Protein AF-A0A2V9BEN4-F1 (afdb_monomer_lite)

Secondary structure (DSSP, 8-state):
-HHHHHHHHHHHBTTTEEE-GGGHHHHHHHHHHHHHHHHHHH-HHHHHHHHHHHHHHHHHHHHHHHHHHHHHHHHHHHHH-SSSHHHHHHHHHHHHHHHHHHHHHHHHHHHHHHHHS-HHHHHHHHHHHHHHHHHHHHTEEEPHHHHHHHHHHHHHHHHHH--TT-HHHHHS-----HHHHHHHHHHHHHTT-HHHHHHHHHHHHHHHHS-TT-SS----TT---S-GGG--HHHHHHHHHHHHHHHHHT-

Sequence (251 aa):
MSALKAWLKLAEQKVYFFTNRRYLIPAIVFSVAIVGAVAYLRSPASLLAVAFVSLWLSIWSLAVAGLIFGCYGAWKAALTSRSQAALLVGKAVVFTLFSLPFLAGECLGIFMLIGFGSLSLAVFLFASIGLHILFHFLLKAPTVAGRGLLDQVEGFKMFLSAVDGDRLNRINPPEQTPETFEKFLPYALALDVEQAWAEKFSGVLSAAGHAAGSESGYTPSFYSGSNWNNFTAASFTSGFTDSFASAISSS

Structure (mmCIF, N/CA/C/O backbone):
data_AF-A0A2V9BEN4-F1
#
_entry.id   AF-A0A2V9BEN4-F1
#
loop_
_atom_site.group_PDB
_atom_site.id
_atom_site.type_symbol
_atom_site.label_atom_id
_atom_site.label_alt_id
_atom_site.label_comp_id
_atom_site.label_asym_id
_atom_site.label_entity_id
_atom_site.label_seq_id
_atom_site.pdbx_PDB_ins_code
_atom_site.Cartn_x
_atom_site.Cartn_y
_atom_site.Cartn_z
_atom_site.occupancy
_atom_site.B_iso_or_equiv
_atom_site.auth_seq_id
_atom_site.auth_comp_id
_atom_site.auth_asym_id
_atom_site.auth_atom_id
_atom_site.pdbx_PDB_model_num
ATOM 1 N N . MET A 1 1 ? -11.622 -13.515 14.281 1.00 57.53 1 MET A N 1
ATOM 2 C CA . MET A 1 1 ? -11.625 -12.133 13.737 1.00 57.53 1 MET A CA 1
ATOM 3 C C . MET A 1 1 ? -11.410 -12.056 12.215 1.00 57.53 1 MET A C 1
ATOM 5 O O . MET A 1 1 ? -12.202 -11.399 11.554 1.00 57.53 1 MET A O 1
ATOM 9 N N . SER A 1 2 ? -10.406 -12.733 11.630 1.00 71.69 2 SER A N 1
ATOM 10 C CA . SER A 1 2 ? -10.118 -12.676 10.174 1.00 71.69 2 SER A CA 1
ATOM 11 C C . SER A 1 2 ? -11.293 -13.118 9.276 1.00 71.69 2 SER A C 1
ATOM 13 O O . SER A 1 2 ? -11.668 -12.399 8.350 1.00 71.69 2 SER A O 1
ATOM 15 N N . ALA A 1 3 ? -11.942 -14.241 9.606 1.00 72.12 3 ALA A N 1
ATOM 16 C CA . ALA A 1 3 ? -13.073 -14.773 8.838 1.00 72.12 3 ALA A CA 1
ATOM 17 C C . ALA A 1 3 ? -14.298 -13.838 8.829 1.00 72.12 3 ALA A C 1
ATOM 19 O O . ALA A 1 3 ? -14.887 -13.610 7.778 1.00 72.12 3 ALA A O 1
ATOM 20 N N . LEU A 1 4 ? -14.626 -13.225 9.974 1.00 72.75 4 LEU A N 1
ATOM 21 C CA . LEU A 1 4 ? -15.715 -12.247 10.090 1.00 72.75 4 LEU A CA 1
ATOM 22 C C . LEU A 1 4 ? -15.450 -11.007 9.224 1.00 72.75 4 LEU A C 1
ATOM 24 O O . LEU A 1 4 ? -16.332 -10.541 8.511 1.00 72.75 4 LEU A O 1
ATOM 28 N N . LYS A 1 5 ? -14.211 -10.502 9.240 1.00 73.25 5 LYS A N 1
ATOM 29 C CA . LYS A 1 5 ? -13.805 -9.330 8.454 1.00 73.25 5 LYS A CA 1
ATOM 30 C C . LYS A 1 5 ? -13.849 -9.612 6.950 1.00 73.25 5 LYS A C 1
ATOM 32 O O . LYS A 1 5 ? -14.254 -8.750 6.176 1.00 73.25 5 LYS A O 1
ATOM 37 N N . ALA A 1 6 ? -13.449 -10.815 6.537 1.00 74.50 6 ALA A N 1
ATOM 38 C CA . ALA A 1 6 ? -13.543 -11.261 5.150 1.00 74.50 6 ALA A CA 1
ATOM 39 C C . ALA A 1 6 ? -15.003 -11.417 4.698 1.00 74.50 6 ALA A C 1
ATOM 41 O O . ALA A 1 6 ? -15.345 -10.971 3.605 1.00 74.50 6 ALA A O 1
ATOM 42 N N . TRP A 1 7 ? -15.856 -11.985 5.554 1.00 79.19 7 TRP A N 1
ATOM 43 C CA . TRP A 1 7 ? -17.281 -12.152 5.282 1.00 79.19 7 TRP A CA 1
ATOM 44 C C . TRP A 1 7 ? -18.002 -10.807 5.158 1.00 79.19 7 TRP A C 1
ATOM 46 O O . TRP A 1 7 ? -18.639 -10.571 4.139 1.00 79.19 7 TRP A O 1
ATOM 56 N N . LEU A 1 8 ? -17.803 -9.885 6.110 1.00 74.00 8 LEU A N 1
ATOM 57 C CA . LEU A 1 8 ? -18.330 -8.514 6.039 1.00 74.00 8 LEU A CA 1
ATOM 58 C C . LEU A 1 8 ? -17.866 -7.809 4.765 1.00 74.00 8 LEU A C 1
ATOM 60 O O . LEU A 1 8 ? -18.663 -7.249 4.026 1.00 74.00 8 LEU A O 1
ATOM 64 N N . LYS A 1 9 ? -16.572 -7.892 4.446 1.00 72.00 9 LYS A N 1
ATOM 65 C CA . LYS A 1 9 ? -16.034 -7.277 3.232 1.00 72.00 9 LYS A CA 1
ATOM 66 C C . LYS A 1 9 ? -16.684 -7.839 1.965 1.00 72.00 9 LYS A C 1
ATOM 68 O O . LYS A 1 9 ? -16.925 -7.074 1.041 1.00 72.00 9 LYS A O 1
ATOM 73 N N . LEU A 1 10 ? -16.961 -9.141 1.916 1.00 71.50 10 LEU A N 1
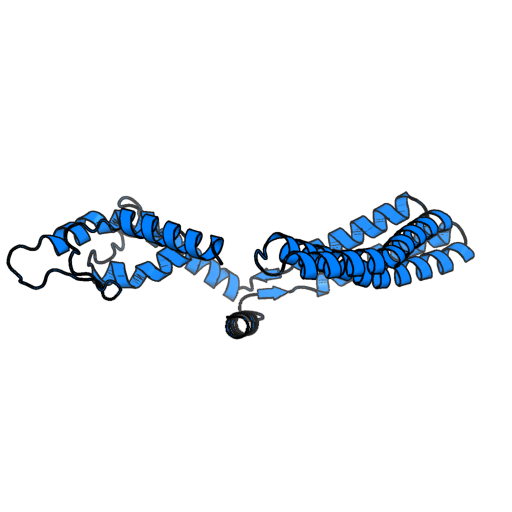ATOM 74 C CA . LEU A 1 10 ? -17.597 -9.788 0.769 1.00 71.50 10 LEU A CA 1
ATOM 75 C C . LEU A 1 10 ? -19.097 -9.470 0.675 1.00 71.50 10 LEU A C 1
ATOM 77 O O . LEU A 1 10 ? -19.587 -9.256 -0.429 1.00 71.50 10 LEU A O 1
ATOM 81 N N . ALA A 1 11 ? -19.797 -9.435 1.811 1.00 70.56 11 ALA A N 1
ATOM 82 C CA . ALA A 1 11 ? -21.225 -9.137 1.902 1.00 70.56 11 ALA A CA 1
ATOM 83 C C . ALA A 1 11 ? -21.533 -7.670 1.547 1.00 70.56 11 ALA A C 1
ATOM 85 O O . ALA A 1 11 ? -22.524 -7.387 0.881 1.00 70.56 11 ALA A O 1
ATOM 86 N N . GLU A 1 12 ? -20.644 -6.750 1.928 1.00 67.38 12 GLU A N 1
ATOM 87 C CA . GLU A 1 12 ? -20.784 -5.310 1.684 1.00 67.38 12 GLU A CA 1
ATOM 88 C C . GLU A 1 12 ? -20.242 -4.890 0.297 1.00 67.38 12 GLU A C 1
ATOM 90 O O . GLU A 1 12 ? -20.742 -3.947 -0.334 1.00 67.38 12 GLU A O 1
ATOM 95 N N . GLN A 1 13 ? -19.219 -5.589 -0.225 1.00 61.56 13 GLN A N 1
ATOM 96 C CA . GLN A 1 13 ? -18.710 -5.361 -1.583 1.00 61.56 13 GLN A CA 1
ATOM 97 C C . GLN A 1 13 ? -19.759 -5.768 -2.625 1.00 61.56 13 GLN A C 1
ATOM 99 O O . GLN A 1 13 ? -20.249 -6.890 -2.618 1.00 61.56 13 GLN A O 1
ATOM 104 N N . LYS A 1 14 ? -20.011 -4.879 -3.598 1.00 58.62 14 LYS A N 1
ATOM 105 C CA . LYS A 1 14 ? -21.046 -4.937 -4.656 1.00 58.62 14 LYS A CA 1
ATOM 106 C C . LYS A 1 14 ? -22.447 -4.466 -4.264 1.00 58.62 14 LYS A C 1
ATOM 108 O O . LYS A 1 14 ? -23.182 -4.097 -5.174 1.00 58.62 14 LYS A O 1
ATOM 113 N N . VAL A 1 15 ? -22.801 -4.423 -2.979 1.00 64.69 15 VAL A N 1
ATOM 114 C CA . VAL A 1 15 ? -24.059 -3.794 -2.534 1.00 64.69 15 VAL A CA 1
ATOM 115 C C . VAL A 1 15 ? -23.829 -2.301 -2.297 1.00 64.69 15 VAL A C 1
ATOM 117 O O . VAL A 1 15 ? -24.485 -1.467 -2.921 1.00 64.69 15 VAL A O 1
ATOM 120 N N . TYR A 1 16 ? -22.818 -1.953 -1.493 1.00 67.88 16 TYR A N 1
ATOM 121 C CA . TYR A 1 16 ? -22.560 -0.568 -1.078 1.00 67.88 16 TYR A CA 1
ATOM 122 C C . TYR A 1 16 ? -21.318 0.060 -1.713 1.00 67.88 16 TYR A C 1
ATOM 124 O O . TYR A 1 16 ? -21.215 1.282 -1.776 1.00 67.88 16 TYR A O 1
ATOM 132 N N . PHE A 1 17 ? -20.410 -0.741 -2.285 1.00 69.69 17 PHE A N 1
ATOM 133 C CA . PHE A 1 17 ? -19.246 -0.228 -3.018 1.00 69.69 17 PHE A CA 1
ATOM 134 C C . P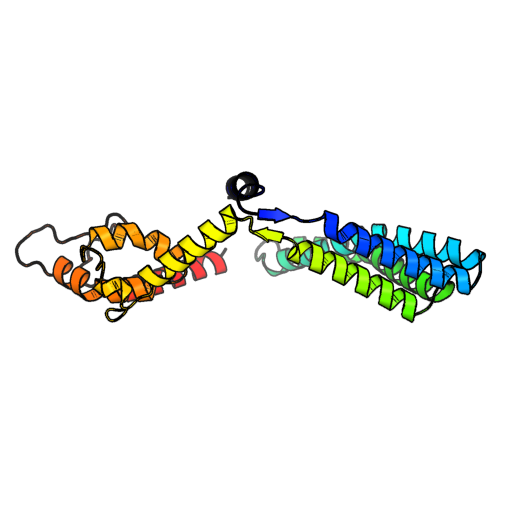HE A 1 17 ? -19.001 -0.964 -4.338 1.00 69.69 17 PHE A C 1
ATOM 136 O O . PHE A 1 17 ? -18.943 -2.198 -4.369 1.00 69.69 17 PHE A O 1
ATOM 143 N N . PHE A 1 18 ? -18.748 -0.206 -5.411 1.00 68.56 18 PHE A N 1
ATOM 144 C CA . PHE A 1 18 ? -18.184 -0.720 -6.660 1.00 68.56 18 PHE A CA 1
ATOM 145 C C . PHE A 1 18 ? -16.724 -0.278 -6.793 1.00 68.56 18 PHE A C 1
ATOM 147 O O . PHE A 1 18 ? -16.367 0.874 -6.557 1.00 68.56 18 PHE A O 1
ATOM 154 N N . THR A 1 19 ? -15.847 -1.197 -7.199 1.00 66.88 19 THR A N 1
ATOM 155 C CA . THR A 1 19 ? -14.483 -0.834 -7.606 1.00 66.88 19 THR A CA 1
ATOM 156 C C . THR A 1 19 ? -14.480 -0.620 -9.110 1.00 66.88 19 THR A C 1
ATOM 158 O O . THR A 1 19 ? -14.557 -1.586 -9.873 1.00 66.88 19 THR A O 1
ATOM 161 N N . ASN A 1 20 ? -14.395 0.634 -9.548 1.00 76.38 20 ASN A N 1
ATOM 162 C CA . ASN A 1 20 ? -14.569 0.992 -10.951 1.00 76.38 20 ASN A CA 1
ATOM 163 C C . ASN A 1 20 ? -13.282 0.792 -11.772 1.00 76.38 20 ASN A C 1
ATOM 165 O O . ASN A 1 20 ? -12.744 1.708 -12.389 1.00 76.38 20 ASN A O 1
ATOM 169 N N . ARG A 1 21 ? -12.758 -0.442 -11.766 1.00 74.81 21 ARG A N 1
ATOM 170 C CA . ARG A 1 21 ? -11.449 -0.790 -12.352 1.00 74.81 21 ARG A CA 1
ATOM 171 C C . ARG A 1 21 ? -11.357 -0.519 -13.855 1.00 74.81 21 ARG A C 1
ATOM 173 O O . ARG A 1 21 ? -10.257 -0.371 -14.370 1.00 74.81 21 ARG A O 1
ATOM 180 N N . ARG A 1 22 ? -12.492 -0.428 -14.556 1.00 81.44 22 ARG A N 1
ATOM 181 C CA . ARG A 1 22 ? -12.541 -0.160 -16.002 1.00 81.44 22 ARG A CA 1
ATOM 182 C C . ARG A 1 22 ? -11.966 1.213 -16.365 1.00 81.44 22 ARG A C 1
ATOM 184 O O . ARG A 1 22 ? -11.371 1.342 -17.426 1.00 81.44 22 ARG A O 1
ATOM 191 N N . TYR A 1 23 ? -12.047 2.195 -15.466 1.00 82.12 23 TYR A N 1
ATOM 192 C CA . TYR A 1 23 ? -11.473 3.529 -15.684 1.00 82.12 23 TYR A CA 1
ATOM 193 C C . TYR A 1 23 ? -9.940 3.551 -15.608 1.00 82.12 23 TYR A C 1
ATOM 195 O O . TYR A 1 23 ? -9.327 4.507 -16.070 1.00 82.12 23 TYR A O 1
ATOM 203 N N . LEU A 1 24 ? -9.302 2.488 -15.097 1.00 83.38 24 LEU A N 1
ATOM 204 C CA . LEU A 1 24 ? -7.842 2.351 -15.136 1.00 83.38 24 LEU A CA 1
ATOM 205 C C . LEU A 1 24 ? -7.327 1.920 -16.515 1.00 83.38 24 LEU A C 1
ATOM 207 O O . LEU A 1 24 ? -6.174 2.184 -16.833 1.00 83.38 24 LEU A O 1
ATOM 211 N N . ILE A 1 25 ? -8.160 1.278 -17.342 1.00 86.88 25 ILE A N 1
ATOM 212 C CA . ILE A 1 25 ? -7.764 0.771 -18.665 1.00 86.88 25 ILE A CA 1
ATOM 213 C C . ILE A 1 25 ? -7.213 1.888 -19.569 1.00 86.88 25 ILE A C 1
ATOM 215 O O . ILE A 1 25 ? -6.089 1.730 -20.045 1.00 86.88 25 ILE A O 1
ATOM 219 N N . PRO A 1 26 ? -7.917 3.019 -19.799 1.00 88.00 26 PRO A N 1
ATOM 220 C CA . PRO A 1 26 ? -7.392 4.079 -20.660 1.00 88.00 26 PRO A CA 1
ATOM 221 C C . PRO A 1 26 ? -6.091 4.688 -20.122 1.00 88.00 26 PRO A C 1
ATOM 223 O O . PRO A 1 26 ? -5.196 4.974 -20.911 1.00 88.00 26 PRO A O 1
ATOM 226 N N . ALA A 1 27 ? -5.948 4.823 -18.799 1.00 86.12 27 ALA A N 1
ATOM 227 C CA . ALA A 1 27 ? -4.718 5.321 -18.181 1.00 86.12 27 ALA A CA 1
ATOM 228 C C . ALA A 1 27 ? -3.530 4.376 -18.431 1.00 86.12 27 ALA A C 1
ATOM 230 O O . ALA A 1 27 ? -2.473 4.818 -18.872 1.00 86.12 27 ALA A O 1
ATOM 231 N N . ILE A 1 28 ? -3.727 3.065 -18.251 1.00 88.19 28 ILE A N 1
ATOM 232 C CA . ILE A 1 28 ? -2.694 2.055 -18.515 1.00 88.19 28 ILE A CA 1
ATOM 233 C C . ILE A 1 28 ? -2.299 2.055 -19.996 1.00 88.19 28 ILE A C 1
ATOM 235 O O . ILE A 1 28 ? -1.109 2.059 -20.307 1.00 88.19 28 ILE A O 1
ATOM 239 N N . VAL A 1 29 ? -3.277 2.082 -20.907 1.00 91.62 29 VAL A N 1
ATOM 240 C CA . VAL A 1 29 ? -3.023 2.125 -22.357 1.00 91.62 29 VAL A CA 1
ATOM 241 C C . VAL A 1 29 ? -2.220 3.371 -22.729 1.00 91.62 29 VAL A C 1
ATOM 243 O O . VAL A 1 29 ? -1.246 3.268 -23.472 1.00 91.62 29 VAL A O 1
ATOM 246 N N . PHE A 1 30 ? -2.581 4.530 -22.178 1.00 91.06 30 PHE A N 1
ATOM 247 C CA . PHE A 1 30 ? -1.872 5.784 -22.413 1.00 91.06 30 PHE A CA 1
ATOM 248 C C . PHE A 1 30 ? -0.423 5.738 -21.908 1.00 91.06 30 PHE A C 1
ATOM 250 O O . PHE A 1 30 ? 0.495 6.096 -22.645 1.00 91.06 30 PHE A O 1
ATOM 257 N N . SER A 1 31 ? -0.191 5.225 -20.697 1.00 89.12 31 SER A N 1
ATOM 258 C CA . SER A 1 31 ? 1.162 5.076 -20.149 1.00 89.12 31 SER A CA 1
ATOM 259 C C . SER A 1 31 ? 2.030 4.130 -20.982 1.00 89.12 31 SER A C 1
ATOM 261 O O . SER A 1 31 ? 3.184 4.451 -21.263 1.00 89.12 31 SER A O 1
ATOM 263 N N . VAL A 1 32 ? 1.482 2.994 -21.427 1.00 88.88 32 VAL A N 1
ATOM 264 C CA . VAL A 1 32 ? 2.195 2.051 -22.308 1.00 88.88 32 VAL A CA 1
ATOM 265 C C . VAL A 1 32 ? 2.506 2.694 -23.661 1.00 88.88 32 VAL A C 1
ATOM 267 O O . VAL A 1 32 ? 3.619 2.544 -24.163 1.00 88.88 32 VAL A O 1
ATOM 270 N N . ALA A 1 33 ? 1.564 3.452 -24.230 1.00 90.69 33 ALA A N 1
ATOM 271 C CA . ALA A 1 33 ? 1.763 4.159 -25.492 1.00 90.69 33 ALA A CA 1
ATOM 272 C C . ALA A 1 33 ? 2.886 5.204 -25.398 1.00 90.69 33 ALA A C 1
ATOM 274 O O . ALA A 1 33 ? 3.721 5.271 -26.297 1.00 90.69 33 ALA A O 1
ATOM 275 N N . ILE A 1 34 ? 2.960 5.967 -24.300 1.00 88.25 34 ILE A N 1
ATOM 276 C CA . ILE A 1 34 ? 4.052 6.926 -24.063 1.00 88.25 34 ILE A CA 1
ATOM 277 C C . ILE A 1 34 ? 5.397 6.207 -23.969 1.00 88.25 34 ILE A C 1
ATOM 279 O O . ILE A 1 34 ? 6.351 6.613 -24.631 1.00 88.25 34 ILE A O 1
ATOM 283 N N . VAL A 1 35 ? 5.482 5.131 -23.180 1.00 87.19 35 VAL A N 1
ATOM 284 C CA . VAL A 1 35 ? 6.732 4.370 -23.029 1.00 87.19 35 VAL A CA 1
ATOM 285 C C . VAL A 1 35 ? 7.189 3.808 -24.376 1.00 87.19 35 VAL A C 1
ATOM 287 O O . VAL A 1 35 ? 8.357 3.954 -24.738 1.00 87.19 35 VAL A O 1
ATOM 290 N N . GLY A 1 36 ? 6.264 3.232 -25.150 1.00 86.69 36 GLY A N 1
ATOM 291 C CA . GLY A 1 36 ? 6.537 2.719 -26.491 1.00 86.69 36 GLY A CA 1
ATOM 292 C C . GLY A 1 36 ? 6.982 3.809 -27.467 1.00 86.69 36 GLY A C 1
ATOM 293 O O . GLY A 1 36 ? 7.980 3.632 -28.161 1.00 86.69 36 GLY A O 1
ATOM 294 N N . ALA A 1 37 ? 6.301 4.957 -27.485 1.00 87.44 37 ALA A N 1
ATOM 295 C CA . ALA A 1 37 ? 6.641 6.079 -28.356 1.00 87.44 37 ALA A CA 1
ATOM 296 C C . ALA A 1 37 ? 8.034 6.647 -28.042 1.00 87.44 37 ALA A C 1
ATOM 298 O O . ALA A 1 37 ? 8.847 6.820 -28.948 1.00 87.44 37 ALA A O 1
ATOM 299 N N . VAL A 1 38 ? 8.346 6.878 -26.763 1.00 85.94 38 VAL A N 1
ATOM 300 C CA . VAL A 1 38 ? 9.660 7.392 -26.339 1.00 85.94 38 VAL A CA 1
ATOM 301 C C . VAL A 1 38 ? 10.778 6.408 -26.690 1.00 85.94 38 VAL A C 1
ATOM 303 O O . VAL A 1 38 ? 11.831 6.822 -27.172 1.00 85.94 38 VAL A O 1
ATOM 306 N N . ALA A 1 39 ? 10.558 5.107 -26.491 1.00 86.38 39 ALA A N 1
ATOM 307 C CA . ALA A 1 39 ? 11.555 4.094 -26.822 1.00 86.38 39 ALA A CA 1
ATOM 308 C C . ALA A 1 39 ? 11.746 3.924 -28.344 1.00 86.38 39 ALA A C 1
ATOM 310 O O . ALA A 1 39 ? 12.879 3.729 -28.792 1.00 86.38 39 ALA A O 1
ATOM 311 N N . TYR A 1 40 ? 10.670 4.056 -29.132 1.00 86.38 40 TYR A N 1
ATOM 312 C CA . TYR A 1 40 ? 10.702 4.025 -30.598 1.00 86.38 40 TYR A CA 1
ATOM 313 C C . TYR A 1 40 ? 11.495 5.195 -31.189 1.00 86.38 40 TYR A C 1
ATOM 315 O O . TYR A 1 40 ? 12.328 4.990 -32.069 1.00 86.38 40 TYR A O 1
ATOM 323 N N . LEU A 1 41 ? 11.280 6.411 -30.672 1.00 87.19 41 LEU A N 1
ATOM 324 C CA . LEU A 1 41 ? 11.968 7.624 -31.131 1.00 87.19 41 LEU A CA 1
ATOM 325 C C . LEU A 1 41 ? 13.487 7.580 -30.919 1.00 87.19 41 LEU A C 1
ATOM 327 O O . LEU A 1 41 ? 14.212 8.346 -31.549 1.00 87.19 41 LEU A O 1
ATOM 331 N N . ARG A 1 42 ? 13.977 6.704 -30.036 1.00 83.56 42 ARG A N 1
ATOM 332 C CA . ARG A 1 42 ? 15.406 6.565 -29.748 1.00 83.56 42 ARG A CA 1
ATOM 333 C C . ARG A 1 42 ? 16.088 5.601 -30.717 1.00 83.56 42 ARG A C 1
ATOM 335 O O . ARG A 1 42 ? 17.059 5.973 -31.366 1.00 83.56 42 ARG A O 1
ATOM 342 N N . SER A 1 43 ? 15.596 4.367 -30.806 1.00 84.81 43 SER A N 1
ATOM 343 C CA . SER A 1 43 ? 16.017 3.370 -31.797 1.00 84.81 43 SER A CA 1
ATOM 344 C C . SER A 1 43 ? 15.092 2.139 -31.770 1.00 84.81 43 SER A C 1
ATOM 346 O O . SER A 1 43 ? 14.537 1.802 -30.719 1.00 84.81 43 SER A O 1
ATOM 348 N N . PRO A 1 44 ? 14.979 1.374 -32.870 1.00 79.94 44 PRO A N 1
ATOM 349 C CA . PRO A 1 44 ? 14.254 0.100 -32.859 1.00 79.94 44 PRO A CA 1
ATOM 350 C C . PRO A 1 44 ? 14.830 -0.923 -31.864 1.00 79.94 44 PRO A C 1
ATOM 352 O O . PRO A 1 44 ? 14.080 -1.659 -31.227 1.00 79.94 44 PRO A O 1
ATOM 355 N N . ALA A 1 45 ? 16.156 -0.941 -31.675 1.00 82.12 45 ALA A N 1
ATOM 356 C CA . ALA A 1 45 ? 16.815 -1.830 -30.715 1.00 82.12 45 ALA A CA 1
ATOM 357 C C . ALA A 1 45 ? 16.477 -1.470 -29.254 1.00 82.12 45 ALA A C 1
ATOM 359 O O . ALA A 1 45 ? 16.269 -2.360 -28.428 1.00 82.12 45 ALA A O 1
ATOM 360 N N . SER A 1 46 ? 16.355 -0.176 -28.932 1.00 84.25 46 SER A N 1
ATOM 361 C CA . SER A 1 46 ? 15.952 0.275 -27.594 1.00 84.25 46 SER A CA 1
ATOM 362 C C . SER A 1 46 ? 14.490 -0.017 -27.277 1.00 84.25 46 SER A C 1
ATOM 364 O O . SER A 1 46 ? 14.181 -0.230 -26.111 1.00 84.25 46 SER A O 1
ATOM 366 N N . LEU A 1 47 ? 13.599 -0.076 -28.275 1.00 87.06 47 LEU A N 1
ATOM 367 C CA . LEU A 1 47 ? 12.194 -0.444 -28.063 1.00 87.06 47 LEU A CA 1
ATOM 368 C C . LEU A 1 47 ? 12.077 -1.815 -27.385 1.00 87.06 47 LEU A C 1
ATOM 370 O O . LEU A 1 47 ? 11.431 -1.940 -26.346 1.00 87.06 47 LEU A O 1
ATOM 374 N N . LEU A 1 48 ? 12.731 -2.829 -27.959 1.00 88.88 48 LEU A N 1
ATOM 375 C CA . LEU A 1 48 ? 12.688 -4.195 -27.439 1.00 88.88 48 LEU A CA 1
ATOM 376 C C . LEU A 1 48 ? 13.343 -4.285 -26.058 1.00 88.88 48 LEU A C 1
ATOM 378 O O . LEU A 1 48 ? 12.781 -4.908 -25.159 1.00 88.88 48 LEU A O 1
ATOM 382 N N . ALA A 1 49 ? 14.488 -3.622 -25.871 1.00 90.69 49 ALA A N 1
ATOM 383 C CA . ALA A 1 49 ? 15.192 -3.608 -24.593 1.00 90.69 49 ALA A CA 1
ATOM 384 C C . ALA A 1 49 ? 14.368 -2.932 -23.483 1.00 90.69 49 ALA A C 1
ATOM 386 O O . ALA A 1 49 ? 14.218 -3.497 -22.405 1.00 90.69 49 ALA A O 1
ATOM 387 N N . VAL A 1 50 ? 13.784 -1.758 -23.746 1.00 91.19 50 VAL A N 1
ATOM 388 C CA . VAL A 1 50 ? 12.939 -1.039 -22.780 1.00 91.19 50 VAL A CA 1
ATOM 389 C C . VAL A 1 50 ? 11.684 -1.843 -22.460 1.00 91.19 50 VAL A C 1
ATOM 391 O O . VAL A 1 50 ? 11.379 -2.021 -21.286 1.00 91.19 50 VAL A O 1
ATOM 394 N N . ALA A 1 51 ? 10.984 -2.378 -23.465 1.00 90.12 51 ALA A N 1
ATOM 395 C CA . ALA A 1 51 ? 9.785 -3.183 -23.239 1.00 90.12 51 ALA A CA 1
ATOM 396 C C . ALA A 1 51 ? 10.084 -4.425 -22.384 1.00 90.12 51 ALA A C 1
ATOM 398 O O . ALA A 1 51 ? 9.362 -4.707 -21.425 1.00 90.12 51 ALA A O 1
ATOM 399 N N . PHE A 1 52 ? 11.178 -5.129 -22.693 1.00 92.00 52 PHE A N 1
ATOM 400 C CA . PHE A 1 52 ? 11.631 -6.283 -21.924 1.00 92.00 52 PHE A CA 1
ATOM 401 C C . PHE A 1 52 ? 11.985 -5.904 -20.481 1.00 92.00 52 PHE A C 1
ATOM 403 O O . PHE A 1 52 ? 11.452 -6.500 -19.546 1.00 92.00 52 PHE A O 1
ATOM 410 N N . VAL A 1 53 ? 12.834 -4.888 -20.289 1.00 92.69 53 VAL A N 1
ATOM 411 C CA . VAL A 1 53 ? 13.280 -4.452 -18.957 1.00 92.69 53 VAL A CA 1
ATOM 412 C C . VAL A 1 53 ? 12.109 -3.920 -18.132 1.00 92.69 53 VAL A C 1
ATOM 414 O O . VAL A 1 53 ? 12.021 -4.246 -16.956 1.00 92.69 53 VAL A O 1
ATOM 417 N N . SER A 1 54 ? 11.176 -3.161 -18.717 1.00 90.62 54 SER A N 1
ATOM 418 C CA . SER A 1 54 ? 9.979 -2.673 -18.018 1.00 90.62 54 SER A CA 1
ATOM 419 C C . SER A 1 54 ? 9.061 -3.810 -17.564 1.00 90.62 54 SER A C 1
ATOM 421 O O . SER A 1 54 ? 8.582 -3.787 -16.430 1.00 90.62 54 SER A O 1
ATOM 423 N N . LEU A 1 55 ? 8.828 -4.817 -18.414 1.00 90.94 55 LEU A N 1
ATOM 424 C CA . LEU A 1 55 ? 8.022 -5.981 -18.044 1.00 90.94 55 LEU A CA 1
ATOM 425 C C . LEU A 1 55 ? 8.710 -6.795 -16.944 1.00 90.94 55 LEU A C 1
ATOM 427 O O . LEU A 1 55 ? 8.081 -7.120 -15.936 1.00 90.94 55 LEU A O 1
ATOM 431 N N . TRP A 1 56 ? 10.000 -7.085 -17.116 1.00 93.94 56 TRP A N 1
ATOM 432 C CA . TRP A 1 56 ? 10.789 -7.826 -16.138 1.00 93.94 56 TRP A CA 1
ATOM 433 C C . TRP A 1 56 ? 10.838 -7.105 -14.787 1.00 93.94 56 TRP A C 1
ATOM 435 O O . TRP A 1 56 ? 10.502 -7.718 -13.775 1.00 93.94 56 TRP A O 1
ATOM 445 N N . LEU A 1 57 ? 11.135 -5.799 -14.776 1.00 92.62 57 LEU A N 1
ATOM 446 C CA . LEU A 1 57 ? 11.102 -4.969 -13.571 1.00 92.62 57 LEU A CA 1
ATOM 447 C C . LEU A 1 57 ? 9.729 -5.009 -12.906 1.00 92.62 57 LEU A C 1
ATOM 449 O O . LEU A 1 57 ? 9.662 -5.232 -11.712 1.00 92.62 57 LEU A O 1
ATOM 453 N N . SER A 1 58 ? 8.621 -4.893 -13.646 1.00 89.06 58 SER A N 1
ATOM 454 C CA . SER A 1 58 ? 7.288 -4.900 -13.021 1.00 89.06 58 SER A CA 1
ATOM 455 C C . SER A 1 58 ? 7.004 -6.162 -12.191 1.00 89.06 58 SER A C 1
ATOM 457 O O . SER A 1 58 ? 6.376 -6.082 -11.137 1.00 89.06 58 SER A O 1
ATOM 459 N N . ILE A 1 59 ? 7.497 -7.321 -12.641 1.00 91.50 59 ILE A N 1
ATOM 460 C CA . ILE A 1 59 ? 7.356 -8.599 -11.935 1.00 91.50 59 ILE A CA 1
ATOM 461 C C . ILE A 1 59 ? 8.397 -8.695 -10.811 1.00 91.50 59 ILE A C 1
ATOM 463 O O . ILE A 1 59 ? 8.070 -9.116 -9.699 1.00 91.50 59 ILE A O 1
ATOM 467 N N . TRP A 1 60 ? 9.638 -8.279 -11.077 1.00 94.44 60 TRP A N 1
ATOM 468 C CA . TRP A 1 60 ? 10.747 -8.328 -10.122 1.00 94.44 60 TRP A CA 1
ATOM 469 C C . TRP A 1 60 ? 10.525 -7.400 -8.921 1.00 94.44 60 TRP A C 1
ATOM 471 O O . TRP A 1 60 ? 10.679 -7.834 -7.777 1.00 94.44 60 TRP A O 1
ATOM 481 N N . SER A 1 61 ? 10.032 -6.181 -9.150 1.00 92.06 61 SER A N 1
ATOM 482 C CA . SER A 1 61 ? 9.710 -5.206 -8.107 1.00 92.06 61 SER A CA 1
ATOM 483 C C . SER A 1 61 ? 8.655 -5.737 -7.131 1.00 92.06 61 SER A C 1
ATOM 485 O O . SER A 1 61 ? 8.707 -5.416 -5.946 1.00 92.06 61 SER A O 1
ATOM 487 N N . LEU A 1 62 ? 7.708 -6.579 -7.577 1.00 91.31 62 LEU A N 1
ATOM 488 C CA . LEU A 1 62 ? 6.729 -7.215 -6.681 1.00 91.31 62 LEU A CA 1
ATOM 489 C C . LEU A 1 62 ? 7.392 -8.228 -5.741 1.00 91.31 62 LEU A C 1
ATOM 491 O O . LEU A 1 62 ? 7.066 -8.269 -4.552 1.00 91.31 62 LEU A O 1
ATOM 495 N N . ALA A 1 63 ? 8.337 -9.021 -6.252 1.00 92.56 63 ALA A N 1
ATOM 496 C CA . ALA A 1 63 ? 9.111 -9.950 -5.435 1.00 92.56 63 ALA A CA 1
ATOM 497 C C . ALA A 1 63 ? 9.988 -9.194 -4.425 1.00 92.56 63 ALA A C 1
ATOM 499 O O . ALA A 1 63 ? 9.983 -9.517 -3.236 1.00 92.56 63 ALA A O 1
ATOM 500 N N . VAL A 1 64 ? 10.671 -8.136 -4.872 1.00 95.38 64 VAL A N 1
ATOM 501 C CA . VAL A 1 64 ? 11.500 -7.267 -4.025 1.00 95.38 64 VAL A CA 1
ATOM 502 C C . VAL A 1 64 ? 10.666 -6.574 -2.948 1.00 95.38 64 VAL A C 1
ATOM 504 O O . VAL A 1 64 ? 11.047 -6.595 -1.779 1.00 95.38 64 VAL A O 1
ATOM 507 N N . ALA A 1 65 ? 9.492 -6.039 -3.291 1.00 92.75 65 ALA A N 1
ATOM 508 C CA . ALA A 1 65 ? 8.570 -5.464 -2.316 1.00 92.75 65 ALA A CA 1
ATOM 509 C C . ALA A 1 65 ? 8.164 -6.497 -1.253 1.00 92.75 65 ALA A C 1
ATOM 511 O O . ALA A 1 65 ? 8.209 -6.201 -0.059 1.00 92.75 65 ALA A O 1
ATOM 512 N N . GLY A 1 66 ? 7.838 -7.729 -1.661 1.00 94.00 66 GLY A N 1
ATOM 513 C CA . GLY A 1 66 ? 7.547 -8.832 -0.742 1.00 94.00 66 GLY A CA 1
ATOM 514 C C . GLY A 1 66 ? 8.705 -9.140 0.214 1.00 94.00 66 GLY A C 1
ATOM 515 O O . GLY A 1 66 ? 8.483 -9.302 1.414 1.00 94.00 66 GLY A O 1
ATOM 516 N N . LEU A 1 67 ? 9.942 -9.152 -0.289 1.00 94.94 67 LEU A N 1
ATOM 517 C CA . LEU A 1 67 ? 11.143 -9.340 0.530 1.00 94.94 67 LEU A CA 1
ATOM 518 C C . LEU A 1 67 ? 11.361 -8.183 1.513 1.00 94.94 67 LEU A C 1
ATOM 520 O O . LEU A 1 67 ? 11.697 -8.436 2.667 1.00 94.94 67 LEU A O 1
ATOM 524 N N . ILE A 1 68 ? 11.123 -6.934 1.103 1.00 95.12 68 ILE A N 1
ATOM 525 C CA . ILE A 1 68 ? 11.226 -5.759 1.982 1.00 95.12 68 ILE A CA 1
ATOM 526 C C . ILE A 1 68 ? 10.184 -5.836 3.105 1.00 95.12 68 ILE A C 1
ATOM 528 O O . ILE A 1 68 ? 10.536 -5.688 4.277 1.00 95.12 68 ILE A O 1
ATOM 532 N N . PHE A 1 69 ? 8.919 -6.127 2.782 1.00 95.06 69 PHE A N 1
ATOM 533 C CA . PHE A 1 69 ? 7.870 -6.304 3.793 1.00 95.06 69 PHE A CA 1
ATOM 534 C C . PHE A 1 69 ? 8.162 -7.486 4.724 1.00 95.06 69 PHE A C 1
ATOM 536 O O . PHE A 1 69 ? 7.939 -7.387 5.932 1.00 95.06 69 PHE A O 1
ATOM 543 N N . GLY A 1 70 ? 8.708 -8.580 4.188 1.00 93.94 70 GLY A N 1
ATOM 544 C CA . GLY A 1 70 ? 9.171 -9.724 4.970 1.00 93.94 70 GLY A CA 1
ATOM 545 C C . GLY A 1 70 ? 10.312 -9.358 5.922 1.00 93.94 70 GLY A C 1
ATOM 546 O O . GLY A 1 70 ? 10.259 -9.725 7.093 1.00 93.94 70 GLY A O 1
ATOM 547 N N . CYS A 1 71 ? 11.296 -8.577 5.459 1.00 94.75 71 CYS A N 1
ATOM 548 C CA . CYS A 1 71 ? 12.391 -8.079 6.294 1.00 94.75 71 CYS A CA 1
ATOM 549 C C . CYS A 1 71 ? 11.836 -7.200 7.416 1.00 94.75 71 CYS A C 1
ATOM 551 O O . CYS A 1 71 ? 12.144 -7.437 8.581 1.00 94.75 71 CYS A O 1
ATOM 553 N N . TYR A 1 72 ? 10.963 -6.242 7.090 1.00 94.69 72 TYR A N 1
ATOM 554 C CA . TYR A 1 72 ? 10.301 -5.397 8.084 1.00 94.69 72 TYR A CA 1
ATOM 555 C C . TYR A 1 72 ? 9.555 -6.230 9.138 1.00 94.69 72 TYR A C 1
ATOM 557 O O . TYR A 1 72 ? 9.722 -6.002 10.334 1.00 94.69 72 TYR A O 1
ATOM 565 N N . GLY A 1 73 ? 8.778 -7.231 8.713 1.00 93.19 73 GLY A N 1
ATOM 566 C CA . GLY A 1 73 ? 8.065 -8.132 9.618 1.00 93.19 73 GLY A CA 1
ATOM 567 C C . GLY A 1 73 ? 8.999 -8.963 10.503 1.00 93.19 73 GLY A C 1
ATOM 568 O O . GLY A 1 73 ? 8.764 -9.069 11.706 1.00 93.19 73 GLY A O 1
ATOM 569 N N . ALA A 1 74 ? 10.078 -9.507 9.933 1.00 92.75 74 ALA A N 1
ATOM 570 C CA . ALA A 1 74 ? 11.072 -10.294 10.660 1.00 92.75 74 ALA A CA 1
ATOM 571 C C . ALA A 1 74 ? 11.803 -9.453 11.717 1.00 92.75 74 ALA A C 1
ATOM 573 O O . ALA A 1 74 ? 11.935 -9.884 12.863 1.00 92.75 74 ALA A O 1
ATOM 574 N N . TRP A 1 75 ? 12.212 -8.233 11.362 1.00 94.44 75 TRP A N 1
ATOM 575 C CA . TRP A 1 75 ? 12.848 -7.300 12.290 1.00 94.44 75 TRP A CA 1
ATOM 576 C C . TRP A 1 75 ? 11.878 -6.798 13.358 1.00 94.44 75 TRP A C 1
ATOM 578 O O . TRP A 1 75 ? 12.239 -6.769 14.530 1.00 94.44 75 TRP A O 1
ATOM 588 N N . LYS A 1 76 ? 10.625 -6.490 13.004 1.00 92.94 76 LYS A N 1
ATOM 589 C CA . LYS A 1 76 ? 9.590 -6.143 13.986 1.00 92.94 76 LYS A CA 1
ATOM 590 C C . LYS A 1 76 ? 9.392 -7.274 15.000 1.00 92.94 76 LYS A C 1
ATOM 592 O O . LYS A 1 76 ? 9.436 -7.028 16.198 1.00 92.94 76 LYS A O 1
ATOM 597 N N . ALA A 1 77 ? 9.247 -8.516 14.539 1.00 88.69 77 ALA A N 1
ATOM 598 C CA . ALA A 1 77 ? 9.100 -9.673 15.421 1.00 88.69 77 ALA A CA 1
ATOM 599 C C . ALA A 1 77 ? 10.327 -9.883 16.326 1.00 88.69 77 ALA A C 1
ATOM 601 O O . ALA A 1 77 ? 10.175 -10.176 17.511 1.00 88.69 77 ALA A O 1
ATOM 602 N N . ALA A 1 78 ? 11.534 -9.696 15.786 1.00 90.38 78 ALA A N 1
ATOM 603 C CA . ALA A 1 78 ? 12.775 -9.798 16.546 1.00 90.38 78 ALA A CA 1
ATOM 604 C C . ALA A 1 78 ? 12.896 -8.723 17.639 1.00 90.38 78 ALA A C 1
ATOM 606 O O . ALA A 1 78 ? 13.386 -9.018 18.725 1.00 90.38 78 ALA A O 1
ATOM 607 N N . LEU A 1 79 ? 12.424 -7.501 17.369 1.00 89.50 79 LEU A N 1
ATOM 608 C CA . LEU A 1 79 ? 12.476 -6.373 18.303 1.00 89.50 79 LEU A CA 1
ATOM 609 C C . LEU A 1 79 ? 11.361 -6.408 19.358 1.00 89.50 79 LEU A C 1
ATOM 611 O O . LEU A 1 79 ? 11.560 -5.925 20.469 1.00 89.50 79 LEU A O 1
ATOM 615 N N . THR A 1 80 ? 10.194 -6.971 19.037 1.00 89.50 80 THR A N 1
ATOM 616 C CA . THR A 1 80 ? 9.053 -7.044 19.967 1.00 89.50 80 THR A CA 1
ATOM 617 C C . THR A 1 80 ? 9.111 -8.272 20.888 1.00 89.50 80 THR A C 1
ATOM 619 O O . THR A 1 80 ? 8.538 -8.256 21.975 1.00 89.50 80 THR A O 1
ATOM 622 N N . SER A 1 81 ? 9.814 -9.346 20.509 1.00 82.75 81 SER A N 1
ATOM 623 C CA . SER A 1 81 ? 9.830 -10.590 21.291 1.00 82.75 81 SER A CA 1
ATOM 624 C C . SER A 1 81 ? 10.931 -10.610 22.361 1.00 82.75 81 SER A C 1
ATOM 626 O O . SER A 1 81 ? 12.118 -10.625 22.048 1.00 82.75 81 SER A O 1
ATOM 628 N N . ARG A 1 82 ? 10.545 -10.677 23.644 1.00 74.56 82 ARG A N 1
ATOM 629 C CA . ARG A 1 82 ? 11.475 -10.623 24.794 1.00 74.56 82 ARG A CA 1
ATOM 630 C C . ARG A 1 82 ? 12.145 -11.964 25.136 1.00 74.56 82 ARG A C 1
ATOM 632 O O . ARG A 1 82 ? 13.235 -11.964 25.693 1.00 74.56 82 ARG A O 1
ATOM 639 N N . SER A 1 83 ? 11.516 -13.098 24.810 1.00 78.38 83 SER A N 1
ATOM 640 C CA . SER A 1 83 ? 11.994 -14.445 25.180 1.00 78.38 83 SER A CA 1
ATOM 641 C C . SER A 1 83 ? 12.738 -15.184 24.060 1.00 78.38 83 SER A C 1
ATOM 643 O O . SER A 1 83 ? 13.550 -16.058 24.347 1.00 78.38 83 SER A O 1
ATOM 645 N N . GLN A 1 84 ? 12.501 -14.835 22.788 1.00 82.75 84 GLN A N 1
ATOM 646 C CA . GLN A 1 84 ? 13.103 -15.499 21.617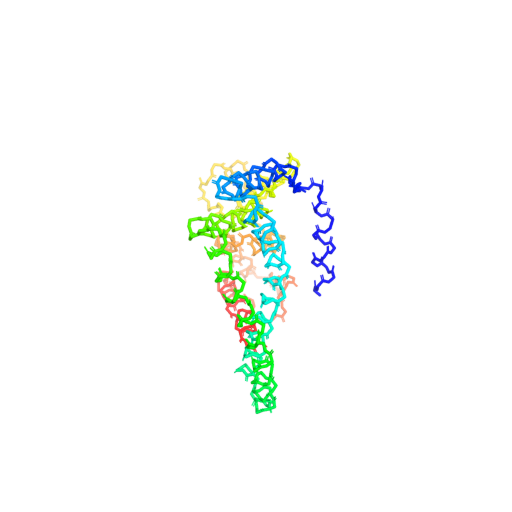 1.00 82.75 84 GLN A CA 1
ATOM 647 C C . GLN A 1 84 ? 13.960 -14.560 20.748 1.00 82.75 84 GLN A C 1
ATOM 649 O O . GLN A 1 84 ? 14.274 -14.891 19.602 1.00 82.75 84 GLN A O 1
ATOM 654 N N . ALA A 1 85 ? 14.365 -13.405 21.289 1.00 80.75 85 ALA A N 1
ATOM 655 C CA . ALA A 1 85 ? 15.047 -12.338 20.553 1.00 80.75 85 ALA A CA 1
ATOM 656 C C . ALA A 1 85 ? 16.254 -12.838 19.739 1.00 80.75 85 ALA A C 1
ATOM 658 O O . ALA A 1 85 ? 16.315 -12.611 18.536 1.00 80.75 85 ALA A O 1
ATOM 659 N N . ALA A 1 86 ? 17.179 -13.588 20.351 1.00 86.38 86 ALA A N 1
ATOM 660 C CA . ALA A 1 86 ? 18.410 -14.026 19.682 1.00 86.38 86 ALA A CA 1
ATOM 661 C C . ALA A 1 86 ? 18.151 -14.905 18.440 1.00 86.38 86 ALA A C 1
ATOM 663 O O . ALA A 1 86 ? 18.768 -14.710 17.392 1.00 86.38 86 ALA A O 1
ATOM 664 N N . LEU A 1 87 ? 17.198 -15.838 18.526 1.00 90.56 87 LEU A N 1
ATOM 665 C CA . LEU A 1 87 ? 16.833 -16.717 17.412 1.00 90.56 87 LEU A CA 1
ATOM 666 C C . LEU A 1 87 ? 16.112 -15.949 16.294 1.00 90.56 87 LEU A C 1
ATOM 668 O O . LEU A 1 87 ? 16.360 -16.199 15.113 1.00 90.56 87 LEU A O 1
ATOM 672 N N . LEU A 1 88 ? 15.235 -15.007 16.650 1.00 91.44 88 LEU A N 1
ATOM 673 C CA . LEU A 1 88 ? 14.508 -14.185 15.680 1.00 91.44 88 LEU A CA 1
ATOM 674 C C . LEU A 1 88 ? 15.419 -13.168 14.985 1.00 91.44 88 LEU A C 1
ATOM 676 O O . LEU A 1 88 ? 15.292 -12.989 13.777 1.00 91.44 88 LEU A O 1
ATOM 680 N N . VAL A 1 89 ? 16.379 -12.579 15.704 1.00 92.31 89 VAL A N 1
ATOM 681 C CA . VAL A 1 89 ? 17.429 -11.732 15.118 1.00 92.31 89 VAL A CA 1
ATOM 682 C C . VAL A 1 89 ? 18.260 -12.542 14.126 1.00 92.31 89 VAL A C 1
ATOM 684 O O . VAL A 1 89 ? 18.431 -12.107 12.991 1.00 92.31 89 VAL A O 1
ATOM 687 N N . GLY A 1 90 ? 18.704 -13.750 14.495 1.00 92.50 90 GLY A N 1
ATOM 688 C CA . GLY A 1 90 ? 19.439 -14.629 13.579 1.00 92.50 90 GLY A CA 1
ATOM 689 C C . GLY A 1 90 ? 18.662 -14.919 12.289 1.00 92.50 90 GLY A C 1
ATOM 690 O O . GLY A 1 90 ? 19.199 -14.772 11.191 1.00 92.50 90 GLY A O 1
ATOM 691 N N . LYS A 1 91 ? 17.366 -15.241 12.401 1.00 91.88 91 LYS A N 1
ATOM 692 C CA . LYS A 1 91 ? 16.479 -15.431 11.239 1.00 91.88 91 LYS A CA 1
ATOM 693 C C . LYS A 1 91 ? 16.320 -14.158 10.402 1.00 91.88 91 LYS A C 1
ATOM 695 O O . LYS A 1 91 ? 16.389 -14.239 9.178 1.00 91.88 91 LYS A O 1
ATOM 700 N N . ALA A 1 92 ? 16.125 -13.002 11.036 1.00 94.56 92 ALA A N 1
ATOM 701 C CA . ALA A 1 92 ? 15.969 -11.721 10.349 1.00 94.56 92 ALA A CA 1
ATOM 702 C C . ALA A 1 92 ? 17.240 -11.325 9.582 1.00 94.56 92 ALA A C 1
ATOM 704 O O . ALA A 1 92 ? 17.150 -10.884 8.437 1.00 94.56 92 ALA A O 1
ATOM 705 N N . VAL A 1 93 ? 18.422 -11.550 10.166 1.00 96.12 93 VAL A N 1
ATOM 706 C CA . VAL A 1 93 ? 19.717 -11.305 9.514 1.00 96.12 93 VAL A CA 1
ATOM 707 C C . VAL A 1 93 ? 19.892 -12.204 8.294 1.00 96.12 93 VAL A C 1
ATOM 709 O O . VAL A 1 93 ? 20.167 -11.696 7.211 1.00 96.12 93 VAL A O 1
ATOM 712 N N . VAL A 1 94 ? 19.673 -13.517 8.426 1.00 96.06 94 VAL A N 1
ATOM 713 C CA . VAL A 1 94 ? 19.784 -14.454 7.291 1.00 96.06 94 VAL A CA 1
ATOM 714 C C . VAL A 1 94 ? 18.805 -14.087 6.175 1.00 96.06 94 VAL A C 1
ATOM 716 O O . VAL A 1 94 ? 19.190 -14.049 5.009 1.00 96.06 94 VAL A O 1
ATOM 719 N N . PHE A 1 95 ? 17.559 -13.756 6.522 1.00 95.56 95 PHE A N 1
ATOM 720 C CA . PHE A 1 95 ? 16.555 -13.332 5.547 1.00 95.56 95 PHE A CA 1
ATOM 721 C C . PHE A 1 95 ? 16.929 -12.010 4.855 1.00 95.56 95 PHE A C 1
ATOM 723 O O . PHE A 1 95 ? 16.731 -11.867 3.651 1.00 95.56 95 PHE A O 1
ATOM 730 N N . THR A 1 96 ? 17.528 -11.069 5.591 1.00 96.25 96 THR A N 1
ATOM 731 C CA . THR A 1 96 ? 18.034 -9.804 5.034 1.00 96.25 96 THR A CA 1
ATOM 732 C C . THR A 1 96 ? 19.197 -10.054 4.077 1.00 96.25 96 THR A C 1
ATOM 734 O O . THR A 1 96 ? 19.206 -9.529 2.973 1.00 96.25 96 THR A O 1
ATOM 737 N N . LEU A 1 97 ? 20.162 -10.899 4.449 1.00 96.81 97 LEU A N 1
ATOM 738 C CA . LEU A 1 97 ? 21.278 -11.253 3.567 1.00 96.81 97 LEU A CA 1
ATOM 739 C C . LEU A 1 97 ? 20.792 -11.950 2.292 1.00 96.81 97 LEU A C 1
ATOM 741 O O . LEU A 1 97 ? 21.282 -11.654 1.205 1.00 96.81 97 LEU A O 1
ATOM 745 N N . PHE A 1 98 ? 19.792 -12.825 2.414 1.00 96.12 98 PHE A N 1
ATOM 746 C CA . PHE A 1 98 ? 19.151 -13.476 1.275 1.00 96.12 98 PHE A CA 1
ATOM 747 C C . PHE A 1 98 ? 18.437 -12.486 0.342 1.00 96.12 98 PHE A C 1
ATOM 749 O O . PHE A 1 98 ? 18.389 -12.726 -0.862 1.00 96.12 98 PHE A O 1
ATOM 756 N N . SER A 1 99 ? 17.901 -11.372 0.853 1.00 96.12 99 SER A N 1
ATOM 757 C CA . SER A 1 99 ? 17.198 -10.384 0.025 1.00 96.12 99 SER A CA 1
ATOM 758 C C . SER A 1 99 ? 18.129 -9.421 -0.725 1.00 96.12 99 SER A C 1
ATOM 760 O O . SER A 1 99 ? 17.719 -8.856 -1.742 1.00 96.12 99 SER A O 1
ATOM 762 N N . LEU A 1 100 ? 19.391 -9.272 -0.300 1.00 95.81 100 LEU A N 1
ATOM 763 C CA . LEU A 1 100 ? 20.349 -8.337 -0.913 1.00 95.81 100 LEU A CA 1
ATOM 764 C C . LEU A 1 100 ? 20.590 -8.563 -2.419 1.00 95.81 100 LEU A C 1
ATOM 766 O O . LEU A 1 100 ? 20.549 -7.577 -3.157 1.00 95.81 100 LEU A O 1
ATOM 770 N N . PRO A 1 101 ? 20.790 -9.797 -2.930 1.00 96.50 101 PRO A N 1
ATOM 771 C CA . PRO A 1 101 ? 20.963 -10.020 -4.366 1.00 96.50 101 PRO A CA 1
ATOM 772 C C . PRO A 1 101 ? 19.746 -9.587 -5.192 1.00 96.50 101 PRO A C 1
ATOM 774 O O . PRO A 1 101 ? 19.899 -9.104 -6.312 1.00 96.50 101 PRO A O 1
ATOM 777 N N . PHE A 1 102 ? 18.536 -9.708 -4.639 1.00 96.12 102 PHE A N 1
ATOM 778 C CA . PHE A 1 102 ? 17.308 -9.287 -5.315 1.00 96.12 102 PHE A CA 1
ATOM 779 C C . PHE A 1 102 ? 17.200 -7.764 -5.390 1.00 96.12 102 PHE A C 1
ATOM 781 O O . PHE A 1 102 ? 16.828 -7.239 -6.439 1.00 96.12 102 PHE A O 1
ATOM 788 N N . LEU A 1 103 ? 17.589 -7.062 -4.317 1.00 95.62 103 LEU A N 1
ATOM 789 C CA . LEU A 1 103 ? 17.716 -5.601 -4.310 1.00 95.62 103 LEU A CA 1
ATOM 790 C C . LEU A 1 103 ? 18.765 -5.124 -5.319 1.00 95.62 103 LEU A C 1
ATOM 792 O O . LEU A 1 103 ? 18.526 -4.174 -6.058 1.00 95.62 103 LEU A O 1
ATOM 796 N N . ALA A 1 104 ? 19.912 -5.802 -5.386 1.00 96.06 104 ALA A N 1
ATOM 797 C CA . ALA A 1 104 ? 20.934 -5.503 -6.383 1.00 96.06 104 ALA A CA 1
ATOM 798 C C . ALA A 1 104 ? 20.405 -5.714 -7.813 1.00 96.06 104 ALA A C 1
ATOM 800 O O . ALA A 1 104 ? 20.668 -4.890 -8.688 1.00 96.06 104 ALA A O 1
ATOM 801 N N . GLY A 1 105 ? 19.611 -6.768 -8.035 1.00 95.44 105 GLY A N 1
ATOM 802 C CA . GLY A 1 105 ? 18.906 -7.011 -9.295 1.00 95.44 105 GLY A CA 1
ATOM 803 C C . GLY A 1 105 ? 17.930 -5.891 -9.669 1.00 95.44 105 GLY A C 1
ATOM 804 O O . GLY A 1 105 ? 17.927 -5.454 -10.817 1.00 95.44 105 GLY A O 1
ATOM 805 N N . GLU A 1 106 ? 17.169 -5.365 -8.704 1.00 95.31 106 GLU A N 1
ATOM 806 C CA . GLU A 1 106 ? 16.287 -4.204 -8.911 1.00 95.31 106 GLU A CA 1
ATOM 807 C C . GLU A 1 106 ? 17.092 -2.968 -9.340 1.00 95.31 106 GLU A C 1
ATOM 809 O O . GLU A 1 106 ? 16.788 -2.343 -10.356 1.00 95.31 106 GLU A O 1
ATOM 814 N N . CYS A 1 107 ? 18.175 -2.652 -8.619 1.00 95.94 107 CYS A N 1
ATOM 815 C CA . CYS A 1 107 ? 19.067 -1.541 -8.957 1.00 95.94 107 CYS A CA 1
ATOM 816 C C . CYS A 1 107 ? 19.671 -1.695 -10.360 1.00 95.94 107 CYS A C 1
ATOM 818 O O . CYS A 1 107 ? 19.732 -0.726 -11.119 1.00 95.94 107 CYS A O 1
ATOM 820 N N . LEU A 1 108 ? 20.087 -2.912 -10.722 1.00 96.12 108 LEU A N 1
ATOM 821 C CA . LEU A 1 108 ? 20.609 -3.225 -12.049 1.00 96.12 108 LEU A CA 1
ATOM 822 C C . LEU A 1 108 ? 19.541 -3.021 -13.129 1.00 96.12 108 LEU A C 1
ATOM 824 O O . LEU A 1 108 ? 19.828 -2.442 -14.175 1.00 96.12 108 LEU A O 1
ATOM 828 N N . GLY A 1 109 ? 18.306 -3.449 -12.877 1.00 94.19 109 GLY A N 1
ATOM 829 C CA . GLY A 1 109 ? 17.196 -3.237 -13.796 1.00 94.19 109 GLY A CA 1
ATOM 830 C C . GLY A 1 109 ? 16.880 -1.768 -14.023 1.00 94.19 109 GLY A C 1
ATOM 831 O O . GLY A 1 109 ? 16.726 -1.344 -15.167 1.00 94.19 109 GLY A O 1
ATOM 832 N N . ILE A 1 110 ? 16.856 -0.973 -12.952 1.00 94.62 110 ILE A N 1
ATOM 833 C CA . ILE A 1 110 ? 16.679 0.482 -13.033 1.00 94.62 110 ILE A CA 1
ATOM 834 C C . ILE A 1 110 ? 17.815 1.110 -13.843 1.00 94.62 110 ILE A C 1
ATOM 836 O O . ILE A 1 110 ? 17.568 1.932 -14.727 1.00 94.62 110 ILE A O 1
ATOM 840 N N . PHE A 1 111 ? 19.055 0.688 -13.595 1.00 95.75 111 PHE A N 1
ATOM 841 C CA . PHE A 1 111 ? 20.216 1.141 -14.354 1.00 95.75 111 PHE A CA 1
ATOM 842 C C . PHE A 1 111 ? 20.088 0.811 -15.851 1.00 95.75 111 PHE A C 1
ATOM 844 O O . PHE A 1 111 ? 20.281 1.690 -16.692 1.00 95.75 111 PHE A O 1
ATOM 851 N N . MET A 1 112 ? 19.687 -0.417 -16.198 1.00 93.56 112 MET A N 1
ATOM 852 C CA . MET A 1 112 ? 19.432 -0.817 -17.587 1.00 93.56 112 MET A CA 1
ATOM 853 C C . MET A 1 112 ? 18.298 -0.002 -18.220 1.00 93.56 112 MET A C 1
ATOM 855 O O . MET A 1 112 ? 18.430 0.440 -19.360 1.00 93.56 112 MET A O 1
ATOM 859 N N . LEU A 1 113 ? 17.205 0.246 -17.491 1.00 92.88 113 LEU A N 1
ATOM 860 C CA . LEU A 1 113 ? 16.072 1.038 -17.975 1.00 92.88 113 LEU A CA 1
ATOM 861 C C . LEU A 1 113 ? 16.495 2.471 -18.325 1.00 92.88 113 LEU A C 1
ATOM 863 O O . LEU A 1 113 ? 16.100 2.997 -19.365 1.00 92.88 113 LEU A O 1
ATOM 867 N N . ILE A 1 114 ? 17.328 3.089 -17.486 1.00 93.50 114 ILE A N 1
ATOM 868 C CA . ILE A 1 114 ? 17.886 4.423 -17.742 1.00 93.50 114 ILE A CA 1
ATOM 869 C C . ILE A 1 114 ? 18.854 4.380 -18.933 1.00 93.50 114 ILE A C 1
ATOM 871 O O . ILE A 1 114 ? 18.805 5.265 -19.789 1.00 93.50 114 ILE A O 1
ATOM 875 N N . GLY A 1 115 ? 19.692 3.341 -19.022 1.00 91.25 115 GLY A N 1
ATOM 876 C CA . GLY A 1 115 ? 20.655 3.150 -20.107 1.00 91.25 115 GLY A CA 1
ATOM 877 C C . GLY A 1 115 ? 19.993 3.008 -21.480 1.00 91.25 115 GLY A C 1
ATOM 878 O O . GLY A 1 115 ? 20.313 3.765 -22.399 1.00 91.25 115 GLY A O 1
ATOM 879 N N . PHE A 1 116 ? 19.028 2.093 -21.619 1.00 88.69 116 PHE A N 1
ATOM 880 C CA . PHE A 1 116 ? 18.297 1.854 -22.872 1.00 88.69 116 PHE A CA 1
ATOM 881 C C . PHE A 1 116 ? 17.205 2.895 -23.152 1.00 88.69 116 PHE A C 1
ATOM 883 O O . PHE A 1 116 ? 16.917 3.179 -24.315 1.00 88.69 116 PHE A O 1
ATOM 890 N N . GLY A 1 117 ? 16.641 3.518 -22.117 1.00 87.75 117 GLY A N 1
ATOM 891 C CA . GLY A 1 117 ? 15.589 4.528 -22.213 1.00 87.75 117 GLY A CA 1
ATOM 892 C C . GLY A 1 117 ? 16.077 5.943 -21.901 1.00 87.75 117 GLY A C 1
ATOM 893 O O . GLY A 1 117 ? 16.706 6.603 -22.719 1.00 87.75 117 GLY A O 1
ATOM 894 N N . SER A 1 118 ? 15.707 6.465 -20.739 1.00 90.19 118 SER A N 1
ATOM 895 C CA . SER A 1 118 ? 16.216 7.733 -20.210 1.00 90.19 118 SER A CA 1
ATOM 896 C C . SER A 1 118 ? 15.837 7.855 -18.739 1.00 90.19 118 SER A C 1
ATOM 898 O O . SER A 1 118 ? 14.944 7.151 -18.260 1.00 90.19 118 SER A O 1
ATOM 900 N N . LEU A 1 119 ? 16.466 8.790 -18.024 1.00 91.62 119 LEU A N 1
ATOM 901 C CA . LEU A 1 119 ? 16.063 9.107 -16.655 1.00 91.62 119 LEU A CA 1
ATOM 902 C C . LEU A 1 119 ? 14.602 9.584 -16.598 1.00 91.62 119 LEU A C 1
ATOM 904 O O . LEU A 1 119 ? 13.837 9.109 -15.764 1.00 91.62 119 LEU A O 1
ATOM 908 N N . SER A 1 120 ? 14.192 10.455 -17.525 1.00 89.94 120 SER A N 1
ATOM 909 C CA . SER A 1 120 ? 12.816 10.960 -17.607 1.00 89.94 120 SER A CA 1
ATOM 910 C C . SER A 1 120 ? 11.799 9.840 -17.829 1.00 89.94 120 SER A C 1
ATOM 912 O O . SER A 1 120 ? 10.730 9.854 -17.223 1.00 89.94 120 SER A O 1
ATOM 914 N N . LEU A 1 121 ? 12.141 8.843 -18.654 1.00 89.00 121 LEU A N 1
ATOM 915 C CA . LEU A 1 121 ? 11.296 7.673 -18.890 1.00 89.00 121 LEU A CA 1
ATOM 916 C C . LEU A 1 121 ? 11.152 6.814 -17.627 1.00 89.00 121 LEU A C 1
ATOM 918 O O . LEU A 1 121 ? 10.041 6.403 -17.300 1.00 89.00 121 LEU A O 1
ATOM 922 N N . ALA A 1 122 ? 12.252 6.565 -16.911 1.00 90.50 122 ALA A N 1
ATOM 923 C CA . ALA A 1 122 ? 12.221 5.813 -15.660 1.00 90.50 122 ALA A CA 1
ATOM 924 C C . ALA A 1 122 ? 11.355 6.526 -14.608 1.00 90.50 122 ALA A C 1
ATOM 926 O O . ALA A 1 122 ? 10.460 5.911 -14.031 1.00 90.50 122 ALA A O 1
ATOM 927 N N . VAL A 1 123 ? 11.552 7.837 -14.420 1.00 92.06 123 VAL A N 1
ATOM 928 C CA . VAL A 1 123 ? 10.739 8.659 -13.506 1.00 92.06 123 VAL A CA 1
ATOM 929 C C . VAL A 1 123 ? 9.260 8.618 -13.894 1.00 92.06 123 VAL A C 1
ATOM 931 O O . VAL A 1 123 ? 8.413 8.395 -13.030 1.00 92.06 123 VAL A O 1
ATOM 934 N N . PHE A 1 124 ? 8.942 8.775 -15.182 1.00 91.00 124 PHE A N 1
ATOM 935 C CA . PHE A 1 124 ? 7.570 8.679 -15.681 1.00 91.00 124 PHE A CA 1
ATOM 936 C C . PHE A 1 124 ? 6.941 7.313 -15.379 1.00 91.00 124 PHE A C 1
ATOM 938 O O . PHE A 1 124 ? 5.811 7.252 -14.899 1.00 91.00 124 PHE A O 1
ATOM 945 N N . LEU A 1 125 ? 7.671 6.220 -15.616 1.00 89.81 125 LEU A N 1
ATOM 946 C CA . LEU A 1 125 ? 7.189 4.860 -15.383 1.00 89.81 125 LEU A CA 1
ATOM 947 C C . LEU A 1 125 ? 6.884 4.625 -13.897 1.00 89.81 125 LEU A C 1
ATOM 949 O O . LEU A 1 125 ? 5.783 4.183 -13.566 1.00 89.81 125 LEU A O 1
ATOM 953 N N . PHE A 1 126 ? 7.801 4.987 -12.995 1.00 90.31 126 PHE A N 1
ATOM 954 C CA . PHE A 1 126 ? 7.577 4.858 -11.552 1.00 90.31 126 PHE A CA 1
ATOM 955 C C . PHE A 1 126 ? 6.429 5.744 -11.056 1.00 90.31 126 PHE A C 1
ATOM 957 O O . PHE A 1 126 ? 5.573 5.275 -10.301 1.00 90.31 126 PHE A O 1
ATOM 964 N N . ALA A 1 127 ? 6.358 6.995 -11.520 1.00 90.75 127 ALA A N 1
ATOM 965 C CA . ALA A 1 127 ? 5.265 7.903 -11.185 1.00 90.75 127 ALA A CA 1
ATOM 966 C C . ALA A 1 127 ? 3.912 7.370 -11.682 1.00 90.75 127 ALA A C 1
ATOM 968 O O . ALA A 1 127 ? 2.934 7.382 -10.935 1.00 90.75 127 ALA A O 1
ATOM 969 N N . SER A 1 128 ? 3.855 6.834 -12.906 1.00 89.12 128 SER A N 1
ATOM 970 C CA . SER A 1 128 ? 2.641 6.238 -13.467 1.00 89.12 128 SER A CA 1
ATOM 971 C C . SER A 1 128 ? 2.200 5.000 -12.690 1.00 89.12 128 SER A C 1
ATOM 973 O O . SER A 1 128 ? 1.005 4.851 -12.447 1.00 89.12 128 SER A O 1
ATOM 975 N N . ILE A 1 129 ? 3.127 4.131 -12.273 1.00 87.88 129 ILE A N 1
ATOM 976 C CA . ILE A 1 129 ? 2.805 2.972 -11.429 1.00 87.88 129 ILE A CA 1
ATOM 977 C C . ILE A 1 129 ? 2.229 3.439 -10.089 1.00 87.88 129 ILE A C 1
ATOM 979 O O . ILE A 1 129 ? 1.170 2.958 -9.682 1.00 87.88 129 ILE A O 1
ATOM 983 N N . GLY A 1 130 ? 2.875 4.406 -9.430 1.00 86.75 130 GLY A N 1
ATOM 984 C CA . GLY A 1 130 ? 2.381 4.985 -8.179 1.00 86.75 130 GLY A CA 1
ATOM 985 C C . GLY A 1 130 ? 0.980 5.577 -8.330 1.00 86.75 130 GLY A C 1
ATOM 986 O O . GLY A 1 130 ? 0.102 5.315 -7.507 1.00 86.75 130 GLY A O 1
ATOM 987 N N . LEU A 1 131 ? 0.734 6.291 -9.430 1.00 87.44 131 LEU A N 1
ATOM 988 C CA . LEU A 1 131 ? -0.572 6.854 -9.751 1.00 87.44 131 LEU A CA 1
ATOM 989 C C . LEU A 1 131 ? -1.619 5.758 -9.990 1.00 87.44 131 LEU A C 1
ATOM 991 O O . LEU A 1 131 ? -2.716 5.837 -9.449 1.00 87.44 131 LEU A O 1
ATOM 995 N N . HIS A 1 132 ? -1.289 4.698 -10.731 1.00 86.62 132 HIS A N 1
ATOM 996 C CA . HIS A 1 132 ? -2.200 3.570 -10.939 1.00 86.62 132 HIS A CA 1
ATOM 997 C C . HIS A 1 132 ? -2.562 2.873 -9.627 1.00 86.62 132 HIS A C 1
ATOM 999 O O . HIS A 1 132 ? -3.729 2.540 -9.423 1.00 86.62 132 HIS A O 1
ATOM 1005 N N . ILE A 1 133 ? -1.596 2.685 -8.722 1.00 84.00 133 ILE A N 1
ATOM 1006 C CA . ILE A 1 133 ? -1.839 2.118 -7.390 1.00 84.00 133 ILE A CA 1
ATOM 1007 C C . ILE A 1 133 ? -2.740 3.054 -6.577 1.00 84.00 133 ILE A C 1
ATOM 1009 O O . ILE A 1 133 ? -3.740 2.608 -6.016 1.00 84.00 133 ILE A O 1
ATOM 1013 N N . LEU A 1 134 ? -2.443 4.353 -6.552 1.00 83.38 134 LEU A N 1
ATOM 1014 C CA . LEU A 1 134 ? -3.251 5.344 -5.842 1.00 83.38 134 LEU A CA 1
ATOM 1015 C C . LEU A 1 134 ? -4.698 5.358 -6.353 1.00 83.38 134 LEU A C 1
ATOM 1017 O O . LEU A 1 134 ? -5.636 5.204 -5.571 1.00 83.38 134 LEU A O 1
ATOM 1021 N N . PHE A 1 135 ? -4.891 5.462 -7.669 1.00 80.12 135 PHE A N 1
ATOM 1022 C CA . PHE A 1 135 ? -6.216 5.458 -8.286 1.00 80.12 135 PHE A CA 1
ATOM 1023 C C . PHE A 1 135 ? -6.918 4.107 -8.154 1.00 80.12 135 PHE A C 1
ATOM 1025 O O . PHE A 1 135 ? -8.140 4.069 -8.069 1.00 80.12 135 PHE A O 1
ATOM 1032 N N . HIS A 1 136 ? -6.190 2.995 -8.049 1.00 80.06 136 HIS A N 1
ATOM 1033 C CA . HIS A 1 136 ? -6.793 1.708 -7.715 1.00 80.06 136 HIS A CA 1
ATOM 1034 C C . HIS A 1 136 ? -7.491 1.727 -6.350 1.00 80.06 136 HIS A C 1
ATOM 1036 O O . HIS A 1 136 ? -8.561 1.133 -6.193 1.00 80.06 136 HIS A O 1
ATOM 1042 N N . PHE A 1 137 ? -6.901 2.408 -5.366 1.00 74.75 137 PHE A N 1
ATOM 1043 C CA . PHE A 1 137 ? -7.511 2.576 -4.050 1.00 74.75 137 PHE A CA 1
ATOM 1044 C C . PHE A 1 137 ? -8.590 3.662 -4.040 1.00 74.75 137 PHE A C 1
ATOM 1046 O O . PHE A 1 137 ? -9.613 3.470 -3.381 1.00 74.75 137 PHE A O 1
ATOM 1053 N N . LEU A 1 138 ? -8.395 4.745 -4.797 1.00 78.31 138 LEU A N 1
ATOM 1054 C CA . LEU A 1 138 ? -9.297 5.898 -4.825 1.00 78.31 138 LEU A CA 1
ATOM 1055 C C . LEU A 1 138 ? -10.564 5.667 -5.669 1.00 78.31 138 LEU A C 1
ATOM 1057 O O . LEU A 1 138 ? -11.616 6.209 -5.358 1.00 78.31 138 LEU A O 1
ATOM 1061 N N . LEU A 1 139 ? -10.515 4.798 -6.686 1.00 74.38 139 LEU A N 1
ATOM 1062 C CA . LEU A 1 139 ? -11.666 4.431 -7.533 1.00 74.38 139 LEU A CA 1
ATOM 1063 C C . LEU A 1 139 ? -12.643 3.444 -6.866 1.00 74.38 139 LEU A C 1
ATOM 1065 O O . LEU A 1 139 ? -13.496 2.845 -7.535 1.00 74.38 139 LEU A O 1
ATOM 1069 N N . LYS A 1 140 ? -12.533 3.244 -5.549 1.00 68.94 140 LYS A N 1
ATOM 1070 C CA . LYS A 1 140 ? -13.617 2.657 -4.760 1.00 68.94 140 LYS A CA 1
ATOM 1071 C C . LYS A 1 140 ? -14.712 3.710 -4.622 1.00 68.94 140 LYS A C 1
ATOM 1073 O O . LYS A 1 140 ? -14.611 4.603 -3.790 1.00 68.94 140 LYS A O 1
ATOM 1078 N N . ALA A 1 141 ? -15.749 3.595 -5.439 1.00 68.94 141 ALA A N 1
ATOM 1079 C CA . ALA A 1 141 ? -16.899 4.482 -5.373 1.00 68.94 141 ALA A CA 1
ATOM 1080 C C . ALA A 1 141 ? -18.008 3.832 -4.525 1.00 68.94 141 ALA A C 1
ATOM 1082 O O . ALA A 1 141 ? -18.305 2.645 -4.736 1.00 68.94 141 ALA A O 1
ATOM 1083 N N . PRO A 1 142 ? -18.631 4.565 -3.581 1.00 71.19 142 PRO A N 1
ATOM 1084 C CA . PRO A 1 142 ? -19.875 4.115 -2.971 1.00 71.19 142 PRO A CA 1
ATOM 1085 C C . PRO A 1 142 ? -20.959 3.997 -4.052 1.00 71.19 142 PRO A C 1
ATOM 1087 O O . PRO A 1 142 ? -21.017 4.799 -4.985 1.00 71.19 142 PRO A O 1
ATOM 1090 N N . THR A 1 143 ? -21.801 2.969 -3.963 1.00 76.00 143 THR A N 1
ATOM 1091 C CA . THR A 1 143 ? -22.992 2.837 -4.818 1.00 76.00 143 THR A CA 1
ATOM 1092 C C . THR A 1 143 ? -24.057 3.852 -4.394 1.00 76.00 143 THR A C 1
ATOM 1094 O O . THR A 1 143 ? -23.920 4.480 -3.350 1.00 76.00 143 THR A O 1
ATOM 1097 N N . VAL A 1 144 ? -25.152 4.004 -5.152 1.00 76.00 144 VAL A N 1
ATOM 1098 C CA . VAL A 1 144 ? -26.297 4.838 -4.719 1.00 76.00 144 VAL A CA 1
ATOM 1099 C C . VAL A 1 144 ? -26.837 4.362 -3.365 1.00 76.00 144 VAL A C 1
ATOM 1101 O O . VAL A 1 144 ? -27.052 5.170 -2.467 1.00 76.00 144 VAL A O 1
ATOM 1104 N N . ALA A 1 145 ? -26.968 3.044 -3.185 1.00 77.75 145 ALA A N 1
ATOM 1105 C CA . ALA A 1 145 ? -27.354 2.449 -1.907 1.00 77.75 145 ALA A CA 1
ATOM 1106 C C . ALA A 1 145 ? -26.292 2.686 -0.819 1.00 77.75 145 ALA A C 1
ATOM 1108 O O . ALA A 1 145 ? -26.633 3.009 0.313 1.00 77.75 145 ALA A O 1
ATOM 1109 N N . GLY A 1 146 ? -25.003 2.575 -1.164 1.00 80.81 146 GLY A N 1
ATOM 1110 C CA . GLY A 1 146 ? -23.888 2.838 -0.250 1.00 80.81 146 GLY A CA 1
ATOM 1111 C C . GLY A 1 146 ? -23.816 4.283 0.201 1.00 80.81 146 GLY A C 1
ATOM 1112 O O . GLY A 1 146 ? -23.565 4.545 1.371 1.00 80.81 146 GLY A O 1
ATOM 1113 N N . ARG A 1 147 ? -24.090 5.224 -0.702 1.00 84.06 147 ARG A N 1
ATOM 1114 C CA . ARG A 1 147 ? -24.166 6.640 -0.371 1.00 84.06 147 ARG A CA 1
ATOM 1115 C C . ARG A 1 147 ? -25.355 6.919 0.542 1.00 84.06 147 ARG A C 1
ATOM 1117 O O . ARG A 1 147 ? -25.153 7.545 1.569 1.00 84.06 147 ARG A O 1
ATOM 1124 N N . GLY A 1 148 ? -26.531 6.365 0.240 1.00 86.56 148 GLY A N 1
ATOM 1125 C CA . GLY A 1 148 ? -27.701 6.492 1.111 1.00 86.56 148 GLY A CA 1
ATOM 1126 C C . GLY A 1 148 ? -27.464 5.937 2.520 1.00 86.56 148 GLY A C 1
ATOM 1127 O O . GLY A 1 148 ? -27.839 6.578 3.495 1.00 86.56 148 GLY A O 1
ATOM 1128 N N . LEU A 1 149 ? -26.793 4.787 2.645 1.00 86.38 149 LEU A N 1
ATOM 1129 C CA . LEU A 1 149 ? -26.424 4.231 3.949 1.00 86.38 149 LEU A CA 1
ATOM 1130 C C . LEU A 1 149 ? -25.402 5.112 4.681 1.00 86.38 149 LEU A C 1
ATOM 1132 O O . LEU A 1 149 ? -25.562 5.359 5.871 1.00 86.38 149 LEU A O 1
ATOM 1136 N N . LEU A 1 150 ? -24.370 5.604 3.987 1.00 85.31 150 LEU A N 1
ATOM 1137 C CA . LEU A 1 150 ? -23.389 6.523 4.574 1.00 85.31 150 LEU A CA 1
ATOM 1138 C C . LEU A 1 150 ? -24.054 7.808 5.074 1.00 85.31 150 LEU A C 1
ATOM 1140 O O . LEU A 1 150 ? -23.757 8.236 6.182 1.00 85.31 150 LEU A O 1
ATOM 1144 N N . ASP A 1 151 ? -24.986 8.365 4.302 1.00 89.94 151 ASP A N 1
ATOM 1145 C CA . ASP A 1 151 ? -25.744 9.554 4.690 1.00 89.94 151 ASP A CA 1
ATOM 1146 C C . ASP A 1 151 ? -26.646 9.263 5.911 1.00 89.94 151 ASP A C 1
ATOM 1148 O O . ASP A 1 151 ? -26.759 10.094 6.809 1.00 89.94 151 ASP A O 1
ATOM 1152 N N . GLN A 1 152 ? -27.251 8.070 6.002 1.00 90.44 152 GLN A N 1
ATOM 1153 C CA . GLN A 1 152 ? -28.014 7.646 7.188 1.00 90.44 152 GLN A CA 1
ATOM 1154 C C . GLN A 1 152 ? -27.126 7.486 8.426 1.00 90.44 152 GLN A C 1
ATOM 1156 O O . GLN A 1 152 ? -27.506 7.918 9.512 1.00 90.44 152 GLN A O 1
ATOM 1161 N N . VAL A 1 153 ? -25.944 6.883 8.272 1.00 91.12 153 VAL A N 1
ATOM 1162 C CA . VAL A 1 153 ? -24.959 6.734 9.353 1.00 91.12 153 VAL A CA 1
ATOM 1163 C C . VAL A 1 153 ? -24.458 8.101 9.813 1.00 91.12 153 VAL A C 1
ATOM 1165 O O . VAL A 1 153 ? -24.356 8.341 11.013 1.00 91.12 153 VAL A O 1
ATOM 1168 N N . GLU A 1 154 ? -24.195 9.014 8.880 1.00 89.56 154 GLU A N 1
ATOM 1169 C CA . GLU A 1 154 ? -23.794 10.390 9.172 1.00 89.56 154 GLU A CA 1
ATOM 1170 C C . GLU A 1 154 ? -24.911 11.151 9.901 1.00 89.56 154 GLU A C 1
ATOM 1172 O O . GLU A 1 154 ? -24.664 11.744 10.950 1.00 89.56 154 GLU A O 1
ATOM 1177 N N . GLY A 1 155 ? -26.158 11.048 9.434 1.00 88.31 155 GLY A N 1
ATOM 1178 C CA . GLY A 1 155 ? -27.317 11.632 10.111 1.00 88.31 155 GLY A CA 1
ATOM 1179 C C . GLY A 1 155 ? -27.547 11.055 11.512 1.00 88.31 155 GLY A C 1
ATOM 1180 O O . GLY A 1 155 ? -27.870 11.789 12.447 1.00 88.31 155 GLY A O 1
ATOM 1181 N N . PHE A 1 156 ? -27.322 9.753 11.695 1.00 89.62 156 PHE A N 1
ATOM 1182 C CA . PHE A 1 156 ? -27.410 9.119 13.007 1.00 89.62 156 PHE A CA 1
ATOM 1183 C C . PHE A 1 156 ? -26.269 9.552 13.936 1.00 89.62 156 PHE A C 1
ATOM 1185 O O . PHE A 1 156 ? -26.510 9.847 15.106 1.00 89.62 156 PHE A O 1
ATOM 1192 N N . LYS A 1 157 ? -25.043 9.694 13.416 1.00 90.00 157 LYS A N 1
ATOM 1193 C CA . LYS A 1 157 ? -23.916 10.274 14.158 1.00 90.00 157 LYS A CA 1
ATOM 1194 C C . LYS A 1 157 ? -24.241 11.691 14.631 1.00 90.00 157 LYS A C 1
ATOM 1196 O O . LYS A 1 157 ? -24.020 11.997 15.800 1.00 90.00 157 LYS A O 1
ATOM 1201 N N . MET A 1 158 ? -24.815 12.524 13.759 1.00 85.75 158 MET A N 1
ATOM 1202 C CA . MET A 1 158 ? -25.267 13.872 14.121 1.00 85.75 158 MET A CA 1
ATOM 1203 C C . MET A 1 158 ? -26.284 13.828 15.266 1.00 85.75 158 MET A C 1
ATOM 1205 O O . MET A 1 158 ? -26.108 14.536 16.254 1.00 85.75 158 MET A O 1
ATOM 1209 N N . PHE A 1 159 ? -27.285 12.945 15.186 1.00 85.44 159 PHE A N 1
ATOM 1210 C CA . PHE A 1 159 ? -28.280 12.753 16.247 1.00 85.44 159 PHE A CA 1
ATOM 1211 C C . PHE A 1 159 ? -27.656 12.369 17.602 1.00 85.44 159 PHE A C 1
ATOM 1213 O O . PHE A 1 159 ? -28.031 12.941 18.629 1.00 85.44 159 PHE A O 1
ATOM 1220 N N . LEU A 1 160 ? -26.688 11.445 17.611 1.00 85.19 160 LEU A N 1
ATOM 1221 C CA . LEU A 1 160 ? -25.991 11.022 18.832 1.00 85.19 160 LEU A CA 1
ATOM 1222 C C . LEU A 1 160 ? -25.072 12.117 19.397 1.00 85.19 160 LEU A C 1
ATOM 1224 O O . LEU A 1 160 ? -24.972 12.261 20.611 1.00 85.19 160 LEU A O 1
ATOM 1228 N N . SER A 1 161 ? -24.426 12.901 18.529 1.00 83.25 161 SER A N 1
ATOM 1229 C CA . SER A 1 161 ? -23.515 13.982 18.932 1.00 83.25 161 SER A CA 1
ATOM 1230 C C . SER A 1 161 ? -24.213 15.272 19.370 1.00 83.25 161 SER A C 1
ATOM 1232 O O . SER A 1 161 ? -23.594 16.122 20.007 1.00 83.25 161 SER A O 1
ATOM 1234 N N . ALA A 1 162 ? -25.482 15.453 19.001 1.00 76.56 162 ALA A N 1
ATOM 1235 C CA . ALA A 1 162 ? -26.188 16.698 19.236 1.00 76.56 162 ALA A CA 1
ATOM 1236 C C . ALA A 1 162 ? -26.479 16.882 20.736 1.00 76.56 162 ALA A C 1
ATOM 1238 O O . ALA A 1 162 ? -27.260 16.134 21.335 1.00 76.56 162 ALA A O 1
ATOM 1239 N N . VAL A 1 163 ? -25.867 17.916 21.313 1.00 60.66 163 VAL A N 1
ATOM 1240 C CA . VAL A 1 163 ? -26.122 18.408 22.673 1.00 60.66 163 VAL A CA 1
ATOM 1241 C C . VAL A 1 163 ? -27.435 19.203 22.673 1.00 60.66 163 VAL A C 1
ATOM 1243 O O . VAL A 1 163 ? -27.820 19.771 21.645 1.00 60.66 163 VAL A O 1
ATOM 1246 N N . ASP A 1 164 ? -28.166 19.195 23.791 1.00 54.84 164 ASP A N 1
ATOM 1247 C CA . ASP A 1 164 ? -29.464 19.867 23.937 1.00 54.84 164 ASP A CA 1
ATOM 1248 C C . ASP A 1 164 ? -29.406 21.317 23.427 1.00 54.84 164 ASP A C 1
ATOM 1250 O O . ASP A 1 164 ? -28.756 22.189 23.998 1.00 54.84 164 ASP A O 1
ATOM 1254 N N . GLY A 1 165 ? -30.056 21.565 22.288 1.00 52.97 165 GLY A N 1
ATOM 1255 C CA . GLY A 1 165 ? -29.960 22.839 21.574 1.00 52.97 165 GLY A CA 1
ATOM 1256 C C . GLY A 1 165 ? -30.193 22.711 20.075 1.00 52.97 165 GLY A C 1
ATOM 1257 O O . GLY A 1 165 ? -30.754 23.628 19.470 1.00 52.97 165 GLY A O 1
ATOM 1258 N N . ASP A 1 166 ? -29.857 21.561 19.491 1.00 60.12 166 ASP A N 1
ATOM 1259 C CA . ASP A 1 166 ? -29.997 21.350 18.053 1.00 60.12 166 ASP A CA 1
ATOM 1260 C C . ASP A 1 166 ? -31.466 21.181 17.616 1.00 60.12 166 ASP A C 1
ATOM 1262 O O . ASP A 1 166 ? -32.280 20.557 18.309 1.00 60.12 166 ASP A O 1
ATOM 1266 N N . ARG A 1 167 ? -31.835 21.742 16.455 1.00 56.56 167 ARG A N 1
ATOM 1267 C CA . ARG A 1 167 ? -33.238 21.787 15.984 1.00 56.56 167 ARG A CA 1
ATOM 1268 C C . ARG A 1 167 ? -33.840 20.383 15.872 1.00 56.56 167 ARG A C 1
ATOM 1270 O O . ARG A 1 167 ? -35.020 20.210 16.162 1.00 56.56 167 ARG A O 1
ATOM 1277 N N . LEU A 1 168 ? -33.034 19.394 15.483 1.00 57.72 168 LEU A N 1
ATOM 1278 C CA . LEU A 1 168 ? -33.457 17.999 15.338 1.00 57.72 168 LEU A CA 1
ATOM 1279 C C . LEU A 1 168 ? -33.827 17.355 16.682 1.00 57.72 168 LEU A C 1
ATOM 1281 O O . LEU A 1 168 ? -34.905 16.775 16.788 1.00 57.72 168 LEU A O 1
ATOM 1285 N N . ASN A 1 169 ? -33.010 17.537 17.723 1.00 59.53 169 ASN A N 1
ATOM 1286 C CA . ASN A 1 169 ? -33.318 17.050 19.075 1.00 59.53 169 ASN A CA 1
ATOM 1287 C C . ASN A 1 169 ? -34.518 17.767 19.701 1.00 59.53 169 ASN A C 1
ATOM 1289 O O . ASN A 1 169 ? -35.190 17.203 20.554 1.00 59.53 169 ASN A O 1
ATOM 1293 N N . ARG A 1 170 ? -34.817 19.000 19.276 1.00 63.47 170 ARG A N 1
ATOM 1294 C CA . ARG A 1 170 ? -36.009 19.729 19.733 1.00 63.47 170 ARG A CA 1
ATOM 1295 C C . ARG A 1 170 ? -37.302 19.207 19.106 1.00 63.47 170 ARG A C 1
ATOM 1297 O O . ARG A 1 170 ? -38.353 19.290 19.728 1.00 63.47 170 ARG A O 1
ATOM 1304 N N . ILE A 1 171 ? -37.227 18.719 17.867 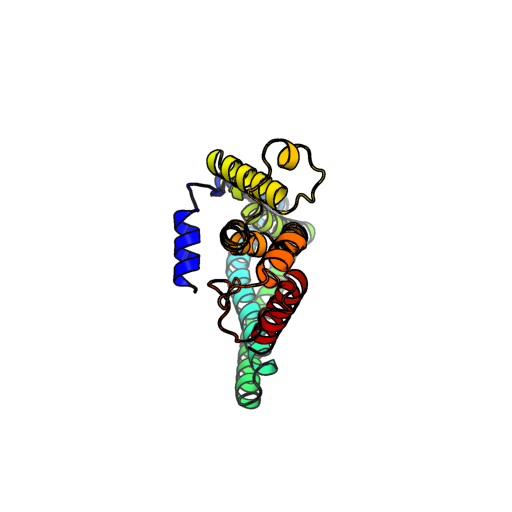1.00 61.00 171 ILE A N 1
ATOM 1305 C CA . ILE A 1 171 ? -38.382 18.186 17.129 1.00 61.00 171 ILE A CA 1
ATOM 1306 C C . ILE A 1 171 ? -38.640 16.722 17.505 1.00 61.00 171 ILE A C 1
ATOM 1308 O O . ILE A 1 171 ? -39.795 16.314 17.560 1.00 61.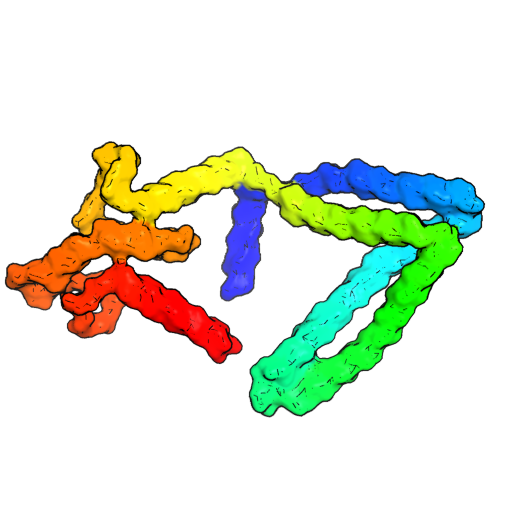00 171 ILE A O 1
ATOM 1312 N N . ASN A 1 172 ? -37.586 15.946 17.770 1.00 62.16 172 ASN A N 1
ATOM 1313 C CA . ASN A 1 172 ? -37.699 14.551 18.187 1.00 62.16 172 ASN A CA 1
ATOM 1314 C C . ASN A 1 172 ? -36.713 14.245 19.329 1.00 62.16 172 ASN A C 1
ATOM 1316 O O . ASN A 1 172 ? -35.653 13.656 19.085 1.00 62.16 172 ASN A O 1
ATOM 1320 N N . PRO A 1 173 ? -37.004 14.706 20.559 1.00 64.19 173 PRO A N 1
ATOM 1321 C CA . PRO A 1 173 ? -36.156 14.406 21.700 1.00 64.19 173 PRO A CA 1
ATOM 1322 C C . PRO A 1 173 ? -36.168 12.892 21.941 1.00 64.19 173 PRO A C 1
ATOM 1324 O O . PRO A 1 173 ? -37.250 12.300 21.974 1.00 64.19 173 PRO A O 1
ATOM 1327 N N . PRO A 1 174 ? -35.002 12.236 22.101 1.00 65.69 174 PRO A N 1
ATOM 1328 C CA . PRO A 1 174 ? -35.000 10.860 22.569 1.00 65.69 174 PRO A CA 1
ATOM 1329 C C . PRO A 1 174 ? -35.703 10.802 23.923 1.00 65.69 174 PRO A C 1
ATOM 1331 O O . PRO A 1 174 ? -35.528 11.702 24.748 1.00 65.69 174 PRO A O 1
ATOM 1334 N N . GLU A 1 175 ? -36.463 9.734 24.161 1.00 67.75 175 GLU A N 1
ATOM 1335 C CA . GLU A 1 175 ? -36.931 9.425 25.507 1.00 67.75 175 GLU A CA 1
ATOM 1336 C C . GLU A 1 175 ? -35.696 9.354 26.412 1.00 67.75 175 GLU A C 1
ATOM 1338 O O . GLU A 1 175 ? -34.802 8.529 26.208 1.00 67.75 175 GLU A O 1
ATOM 1343 N N . GLN A 1 176 ? -35.587 10.295 27.351 1.00 70.44 176 GLN A N 1
ATOM 1344 C CA . GLN A 1 176 ? -34.435 10.389 28.237 1.00 70.44 176 GLN A CA 1
ATOM 1345 C C . GLN A 1 176 ? -34.577 9.329 29.333 1.00 70.44 176 GLN A C 1
ATOM 1347 O O . GLN A 1 176 ? -34.890 9.631 30.481 1.00 70.44 176 GLN A O 1
ATOM 1352 N N . THR A 1 177 ? -34.406 8.066 28.949 1.00 78.12 177 THR A N 1
ATOM 1353 C CA . THR A 1 177 ? -34.449 6.919 29.851 1.00 78.12 177 THR A CA 1
ATOM 1354 C C . THR A 1 177 ? -33.107 6.189 29.850 1.00 78.12 177 THR A C 1
ATOM 1356 O O . THR A 1 177 ? -32.385 6.218 28.842 1.00 78.12 177 THR A O 1
ATOM 1359 N N . PRO A 1 178 ? -32.746 5.518 30.956 1.00 74.38 178 PRO A N 1
ATOM 1360 C CA . PRO A 1 178 ? -31.528 4.720 31.008 1.00 74.38 178 PRO A CA 1
ATOM 1361 C C . PRO A 1 178 ? -31.475 3.619 29.933 1.00 74.38 178 PRO A C 1
ATOM 1363 O O . PRO A 1 178 ? -30.426 3.378 29.343 1.00 74.38 178 PRO A O 1
ATOM 1366 N N . GLU A 1 179 ? -32.611 3.019 29.571 1.00 79.94 179 GLU A N 1
ATOM 1367 C CA . GLU A 1 179 ? -32.690 1.974 28.540 1.00 79.94 179 GLU A CA 1
ATOM 1368 C C . GLU A 1 179 ? -32.326 2.510 27.148 1.00 79.94 179 GLU A C 1
ATOM 1370 O O . GLU A 1 179 ? -31.682 1.823 26.350 1.00 79.94 179 GLU A O 1
ATOM 1375 N N . THR A 1 180 ? -32.703 3.758 26.852 1.00 82.19 180 THR A N 1
ATOM 1376 C CA . THR A 1 180 ? -32.350 4.427 25.592 1.00 82.19 180 THR A CA 1
ATOM 1377 C C . THR A 1 180 ? -30.850 4.707 25.518 1.00 82.19 180 THR A C 1
ATOM 1379 O O . THR A 1 180 ? -30.247 4.546 24.451 1.00 82.19 180 THR A O 1
ATOM 1382 N N . PHE A 1 181 ? -30.229 5.058 26.649 1.00 82.69 181 PHE A N 1
ATOM 1383 C CA . PHE A 1 181 ? -28.778 5.195 26.746 1.00 82.69 181 PHE A CA 1
ATOM 1384 C C . PHE A 1 181 ? -28.071 3.871 26.426 1.00 82.69 181 PHE A C 1
ATOM 1386 O O . PHE A 1 181 ? -27.219 3.854 25.534 1.00 82.69 181 PHE A O 1
ATOM 1393 N N . GLU A 1 182 ? -28.463 2.757 27.059 1.00 82.06 182 GLU A N 1
ATOM 1394 C CA . GLU A 1 182 ? -27.841 1.446 26.806 1.00 82.06 182 GLU A CA 1
ATOM 1395 C C . GLU A 1 182 ? -28.015 0.974 25.364 1.00 82.06 182 GLU A C 1
ATOM 1397 O O . GLU A 1 182 ? -27.085 0.434 24.763 1.00 82.06 182 GLU A O 1
ATOM 1402 N N . LYS A 1 183 ? -29.200 1.197 24.787 1.00 85.69 183 LYS A N 1
ATOM 1403 C CA . LYS A 1 183 ? -29.520 0.769 23.423 1.00 85.69 183 LYS A CA 1
ATOM 1404 C C . LYS A 1 183 ? -28.589 1.392 22.382 1.00 85.69 183 LYS A C 1
ATOM 1406 O O . LYS A 1 183 ? -28.224 0.720 21.416 1.00 85.69 183 LYS A O 1
ATOM 1411 N N . PHE A 1 184 ? -28.227 2.665 22.551 1.00 88.19 184 PHE A N 1
ATOM 1412 C CA . PHE A 1 184 ? -27.436 3.407 21.565 1.00 88.19 184 PHE A CA 1
ATOM 1413 C C . PHE A 1 184 ? -25.949 3.550 21.913 1.00 88.19 184 PHE A C 1
ATOM 1415 O O . PHE A 1 184 ? -25.160 3.887 21.030 1.00 88.19 184 PHE A O 1
ATOM 1422 N N . LEU A 1 185 ? -25.539 3.208 23.137 1.00 86.75 185 LEU A N 1
ATOM 1423 C CA . LEU A 1 185 ? -24.144 3.268 23.581 1.00 86.75 185 LEU A CA 1
ATOM 1424 C C . LEU A 1 185 ? -23.163 2.494 22.669 1.00 86.75 185 LEU A C 1
ATOM 1426 O O . LEU A 1 185 ? -22.144 3.078 22.296 1.00 86.75 185 LEU A O 1
ATOM 1430 N N . PRO A 1 186 ? -23.446 1.250 22.218 1.00 87.06 186 PRO A N 1
ATOM 1431 C CA . PRO A 1 186 ? -22.540 0.535 21.315 1.00 87.06 186 PRO A CA 1
ATOM 1432 C C . PRO A 1 186 ? -22.342 1.246 19.971 1.00 87.06 186 PRO A C 1
ATOM 1434 O O . PRO A 1 186 ? -21.269 1.167 19.378 1.00 87.06 186 PRO A O 1
ATOM 1437 N N . TYR A 1 187 ? -23.369 1.951 19.488 1.00 89.31 187 TYR A N 1
ATOM 1438 C CA . TYR A 1 187 ? -23.305 2.695 18.233 1.00 89.31 187 TYR A CA 1
ATOM 1439 C C . TYR A 1 187 ? -22.560 4.018 18.396 1.00 89.31 187 TYR A C 1
ATOM 1441 O O . TYR A 1 187 ? -21.800 4.389 17.508 1.00 89.31 187 TYR A O 1
ATOM 1449 N N . ALA A 1 188 ? -22.741 4.706 19.526 1.00 88.38 188 ALA A N 1
ATOM 1450 C CA . ALA A 1 188 ? -21.994 5.918 19.842 1.00 88.38 188 ALA A CA 1
ATOM 1451 C C . ALA A 1 188 ? -20.489 5.628 19.935 1.00 88.38 188 ALA A C 1
ATOM 1453 O O . ALA A 1 188 ? -19.700 6.348 19.331 1.00 88.38 188 ALA A O 1
ATOM 1454 N N . LEU A 1 189 ? -20.121 4.515 20.581 1.00 85.25 189 LEU A N 1
ATOM 1455 C CA . LEU A 1 189 ? -18.741 4.031 20.649 1.00 85.25 189 LEU A CA 1
ATOM 1456 C C . LEU A 1 189 ? -18.191 3.663 19.262 1.00 85.25 189 LEU A C 1
ATOM 1458 O O . LEU A 1 189 ? -17.057 3.982 18.935 1.00 85.25 189 LEU A O 1
ATOM 1462 N N . ALA A 1 190 ? -18.992 3.011 18.413 1.00 87.44 190 ALA A N 1
ATOM 1463 C CA . ALA A 1 190 ? -18.573 2.662 17.053 1.00 87.44 190 ALA A CA 1
ATOM 1464 C C . ALA A 1 190 ? -18.411 3.879 16.119 1.00 87.44 190 ALA A C 1
ATOM 1466 O O . ALA A 1 190 ? -17.766 3.764 15.077 1.00 87.44 190 ALA A O 1
ATOM 1467 N N . LEU A 1 191 ? -19.030 5.015 16.458 1.00 89.19 191 LEU A N 1
ATOM 1468 C CA . LEU A 1 191 ? -19.008 6.258 15.682 1.00 89.19 191 LEU A CA 1
ATOM 1469 C C . LEU A 1 191 ? -18.097 7.340 16.292 1.00 89.19 191 LEU A C 1
ATOM 1471 O O . LEU A 1 191 ? -18.063 8.453 15.748 1.00 89.19 191 LEU A O 1
ATOM 1475 N N . ASP A 1 192 ? -17.371 7.007 17.365 1.00 86.25 192 ASP A N 1
ATOM 1476 C CA . ASP A 1 192 ? -16.492 7.888 18.147 1.00 86.25 192 ASP A CA 1
ATOM 1477 C C . ASP A 1 192 ? -17.222 9.142 18.682 1.00 86.25 192 ASP A C 1
ATOM 1479 O O . ASP A 1 192 ? -16.753 10.274 18.534 1.00 86.25 192 ASP A O 1
ATOM 1483 N N . VAL A 1 193 ? -18.440 8.968 19.210 1.00 88.44 193 VAL A N 1
ATOM 1484 C CA . VAL A 1 193 ? -19.285 10.044 19.784 1.00 88.44 193 VAL A CA 1
ATOM 1485 C C . VAL A 1 193 ? -19.860 9.676 21.155 1.00 88.44 193 VAL A C 1
ATOM 1487 O O . VAL A 1 193 ? -20.856 10.251 21.599 1.00 88.44 193 VAL A O 1
ATOM 1490 N N . GLU A 1 194 ? -19.252 8.717 21.847 1.00 83.94 194 GLU A N 1
ATOM 1491 C CA . GLU A 1 194 ? -19.739 8.194 23.121 1.00 83.94 194 GLU A CA 1
ATOM 1492 C C . GLU A 1 194 ? -19.728 9.225 24.256 1.00 83.94 194 GLU A C 1
ATOM 1494 O O . GLU A 1 194 ? -20.635 9.207 25.083 1.00 83.94 194 GLU A O 1
ATOM 1499 N N . GLN A 1 195 ? -18.787 10.171 24.276 1.00 81.62 195 GLN A N 1
ATOM 1500 C CA . GLN A 1 195 ? -18.702 11.213 25.306 1.00 81.62 195 GLN A CA 1
ATOM 1501 C C . GLN A 1 195 ? -19.832 12.226 25.147 1.00 81.62 195 GLN A C 1
ATOM 1503 O O . GLN A 1 195 ? -20.499 12.547 26.125 1.00 81.62 195 GLN A O 1
ATOM 1508 N N . ALA A 1 196 ? -20.102 12.678 23.917 1.00 82.81 196 ALA A N 1
ATOM 1509 C CA . ALA A 1 196 ? -21.228 13.571 23.640 1.00 82.81 196 ALA A CA 1
ATOM 1510 C C . ALA A 1 196 ? -22.568 12.909 24.009 1.00 82.81 196 ALA A C 1
ATOM 1512 O O . ALA A 1 196 ? -23.447 13.544 24.595 1.00 82.81 196 ALA A O 1
ATOM 1513 N N . TRP A 1 197 ? -22.695 11.608 23.733 1.00 85.06 197 TRP A N 1
ATOM 1514 C CA . TRP A 1 197 ? -23.862 10.817 24.117 1.00 85.06 197 TRP A CA 1
ATOM 1515 C C . TRP A 1 197 ? -23.987 10.641 25.641 1.00 85.06 197 TRP A C 1
ATOM 1517 O O . TRP A 1 197 ? -25.069 10.806 26.201 1.00 85.06 197 TRP A O 1
ATOM 1527 N N . ALA A 1 198 ? -22.882 10.354 26.331 1.00 79.88 198 ALA A N 1
ATOM 1528 C CA . ALA A 1 198 ? -22.810 10.219 27.785 1.00 79.88 198 ALA A CA 1
ATOM 1529 C C . ALA A 1 198 ? -23.163 11.518 28.526 1.00 79.88 198 ALA A C 1
ATOM 1531 O O . ALA A 1 198 ? -23.898 11.483 29.513 1.00 79.88 198 ALA A O 1
ATOM 1532 N N . GLU A 1 199 ? -22.674 12.660 28.037 1.00 79.81 199 GLU A N 1
ATOM 1533 C CA . GLU A 1 199 ? -22.959 13.991 28.583 1.00 79.81 199 GLU A CA 1
ATOM 1534 C C . GLU A 1 199 ? -24.468 14.278 28.561 1.00 79.81 199 GLU A C 1
ATOM 1536 O O . GLU A 1 199 ? -25.045 14.678 29.574 1.00 79.81 199 GLU A O 1
ATOM 1541 N N . LYS A 1 200 ? -25.131 13.972 27.436 1.00 78.12 200 LYS A N 1
ATOM 1542 C CA . LYS A 1 200 ? -26.574 14.177 27.231 1.00 78.12 200 LYS A CA 1
ATOM 1543 C C . LYS A 1 200 ? -27.445 13.412 28.233 1.00 78.12 200 LYS A C 1
ATOM 1545 O O . LYS A 1 200 ? -28.497 13.902 28.629 1.00 78.12 200 LYS A O 1
ATOM 1550 N N . PHE A 1 201 ? -27.016 12.224 28.659 1.00 78.12 201 PHE A N 1
ATOM 1551 C CA . PHE A 1 201 ? -27.768 11.380 29.596 1.00 78.12 201 PHE A CA 1
ATOM 1552 C C . PHE A 1 201 ? -27.268 11.472 31.046 1.00 78.12 201 PHE A C 1
ATOM 1554 O O . PHE A 1 201 ? -27.823 10.812 31.926 1.00 78.12 201 PHE A O 1
ATOM 1561 N N . SER A 1 202 ? -26.267 12.310 31.330 1.00 74.69 202 SER A N 1
ATOM 1562 C CA . SER A 1 202 ? -25.665 12.454 32.665 1.00 74.69 202 SER A CA 1
ATOM 1563 C C . SER A 1 202 ? -26.692 12.775 33.762 1.00 74.69 202 SER A C 1
ATOM 1565 O O . SER A 1 202 ? -26.662 12.163 34.831 1.00 74.69 202 SER A O 1
ATOM 1567 N N . GLY A 1 203 ? -27.647 13.669 33.483 1.00 71.31 203 GLY A N 1
ATOM 1568 C CA . GLY A 1 203 ? -28.718 14.035 34.414 1.00 71.31 203 GLY A CA 1
ATOM 1569 C C . GLY A 1 203 ? -29.684 12.885 34.711 1.00 71.31 203 GLY A C 1
ATOM 1570 O O . GLY A 1 203 ? -30.050 12.671 35.865 1.00 71.31 203 GLY A O 1
ATOM 1571 N N . VAL A 1 204 ? -30.041 12.097 33.693 1.00 74.12 204 VAL A N 1
ATOM 1572 C CA . VAL A 1 204 ? -30.948 10.947 33.836 1.00 74.12 204 VAL A CA 1
ATOM 1573 C C . VAL A 1 204 ? -30.273 9.780 34.537 1.00 74.12 204 VAL A C 1
ATOM 1575 O O . VAL A 1 204 ? -30.878 9.189 35.426 1.00 74.12 204 VAL A O 1
ATOM 1578 N N . LEU A 1 205 ? -29.018 9.471 34.202 1.00 70.62 205 LEU A N 1
ATOM 1579 C CA . LEU A 1 205 ? -28.270 8.425 34.903 1.00 70.62 205 LEU A CA 1
ATOM 1580 C C . LEU A 1 205 ? -28.023 8.794 36.370 1.00 70.62 205 LEU A C 1
ATOM 1582 O O . LEU A 1 205 ? -28.150 7.934 37.238 1.00 70.62 205 LEU A O 1
ATOM 1586 N N . SER A 1 206 ? -27.732 10.067 36.657 1.00 67.75 206 SER A N 1
ATOM 1587 C CA . SER A 1 206 ? -27.598 10.558 38.031 1.00 67.75 206 SER A CA 1
ATOM 1588 C C . SER A 1 206 ? -28.912 10.414 38.805 1.00 67.75 206 SER A C 1
ATOM 1590 O O . SER A 1 206 ? -28.920 9.856 39.902 1.00 67.75 206 SER A O 1
ATOM 1592 N N . ALA A 1 207 ? -30.038 10.827 38.215 1.00 67.75 207 ALA A N 1
ATOM 1593 C CA . ALA A 1 207 ? -31.356 10.697 38.833 1.00 67.75 207 ALA A CA 1
ATOM 1594 C C . ALA A 1 207 ? -31.775 9.229 39.040 1.00 67.75 207 ALA A C 1
ATOM 1596 O O . ALA A 1 207 ? -32.307 8.888 40.095 1.00 67.75 207 ALA A O 1
ATOM 1597 N N . ALA A 1 208 ? -31.489 8.348 38.076 1.00 64.06 208 ALA A N 1
ATOM 1598 C CA . ALA A 1 208 ? -31.784 6.917 38.157 1.00 64.06 208 ALA A CA 1
ATOM 1599 C C . ALA A 1 208 ? -30.913 6.183 39.195 1.00 64.06 208 ALA A C 1
ATOM 1601 O O . ALA A 1 208 ? -31.382 5.241 39.831 1.00 64.06 208 ALA A O 1
ATOM 1602 N N . GLY A 1 209 ? -29.671 6.633 39.408 1.00 59.84 209 GLY A N 1
ATOM 1603 C CA . GLY A 1 209 ? -28.797 6.134 40.475 1.00 59.84 209 GLY A CA 1
ATOM 1604 C C . GLY A 1 209 ? -29.181 6.620 41.881 1.00 59.84 209 GLY A C 1
ATOM 1605 O O . GLY A 1 209 ? -28.848 5.961 42.862 1.00 59.84 209 GLY A O 1
ATOM 1606 N N . HIS A 1 210 ? -29.909 7.740 41.990 1.00 51.94 210 HIS A N 1
ATOM 1607 C CA . HIS A 1 210 ? -30.299 8.376 43.260 1.00 51.94 210 HIS A CA 1
ATOM 1608 C C . HIS A 1 210 ? -31.789 8.228 43.613 1.00 51.94 210 HIS A C 1
ATOM 1610 O O . HIS A 1 210 ? -32.249 8.874 44.557 1.00 51.94 210 HIS A O 1
ATOM 1616 N N . ALA A 1 211 ? -32.562 7.412 42.886 1.00 51.00 211 ALA A N 1
ATOM 1617 C CA . ALA A 1 211 ? -33.984 7.207 43.159 1.00 51.00 211 ALA A CA 1
ATOM 1618 C C . ALA A 1 211 ? -34.195 6.634 44.577 1.00 51.00 211 ALA A C 1
ATOM 1620 O O . ALA A 1 211 ? -34.040 5.439 44.837 1.00 51.00 211 ALA A O 1
ATOM 1621 N N . ALA A 1 212 ? -34.522 7.528 45.511 1.00 40.81 212 ALA A N 1
ATOM 1622 C CA . ALA A 1 212 ? -34.691 7.235 46.923 1.00 40.81 212 ALA A CA 1
ATOM 1623 C C . ALA A 1 212 ? -35.858 6.259 47.138 1.00 40.81 212 ALA A C 1
ATOM 1625 O O . ALA A 1 212 ? -37.012 6.597 46.881 1.00 40.81 212 ALA A O 1
ATOM 1626 N N . GLY A 1 213 ? -35.553 5.061 47.649 1.00 45.88 213 GLY A N 1
ATOM 1627 C CA . GLY A 1 213 ? -36.555 4.141 48.200 1.00 45.88 213 GLY A CA 1
ATOM 1628 C C . GLY A 1 213 ? -36.732 2.795 47.496 1.00 45.88 213 GLY A C 1
ATOM 1629 O O . GLY A 1 213 ? -37.588 2.029 47.925 1.00 45.88 213 GLY A O 1
ATOM 1630 N N . SER A 1 214 ? -35.939 2.460 46.476 1.00 42.16 214 SER A N 1
ATOM 1631 C CA . SER A 1 214 ? -35.895 1.087 45.953 1.00 42.16 214 SER A CA 1
ATOM 1632 C C . SER A 1 214 ? -34.548 0.446 46.280 1.00 42.16 214 SER A C 1
ATOM 1634 O O . SER A 1 214 ? -33.503 0.994 45.948 1.00 42.16 214 SER A O 1
ATOM 1636 N N . GLU A 1 215 ? -34.552 -0.734 46.901 1.00 45.69 215 GLU A N 1
ATOM 1637 C CA . GLU A 1 215 ? -33.355 -1.573 47.111 1.00 45.69 215 GLU A CA 1
ATOM 1638 C C . GLU A 1 215 ? -32.754 -2.107 45.784 1.00 45.69 215 GLU A C 1
ATOM 1640 O O . GLU A 1 215 ? -31.895 -2.984 45.777 1.00 45.69 215 GLU A O 1
ATOM 1645 N N . SER A 1 216 ? -33.200 -1.574 44.641 1.00 51.56 216 SER A N 1
ATOM 1646 C CA . SER A 1 216 ? -32.821 -1.950 43.284 1.00 51.56 216 SER A CA 1
ATOM 1647 C C . SER A 1 216 ? -32.675 -0.675 42.443 1.00 51.56 216 SER A C 1
ATOM 1649 O O . SER A 1 216 ? -33.520 -0.349 41.614 1.00 51.56 216 SER A O 1
ATOM 1651 N N . GLY A 1 217 ? -31.617 0.097 42.711 1.00 57.25 217 GLY A N 1
ATOM 1652 C CA . GLY A 1 217 ? -31.205 1.189 41.827 1.00 57.25 217 GLY A CA 1
ATOM 1653 C C . GLY A 1 217 ? -30.880 0.658 40.426 1.00 57.25 217 GLY A C 1
ATOM 1654 O O . GLY A 1 217 ? -30.490 -0.500 40.276 1.00 57.25 217 GLY A O 1
ATOM 1655 N N . TYR A 1 218 ? -31.052 1.492 39.399 1.00 61.47 218 TYR A N 1
ATOM 1656 C CA . TYR A 1 218 ? -30.763 1.120 38.013 1.00 61.47 218 TYR A CA 1
ATOM 1657 C C . TYR A 1 218 ? -29.310 0.635 37.866 1.00 61.47 218 TYR A C 1
ATOM 1659 O O . TYR A 1 218 ? -28.375 1.377 38.163 1.00 61.47 218 TYR A O 1
ATOM 1667 N N . THR A 1 219 ? -29.124 -0.604 37.404 1.00 65.75 219 THR A N 1
ATOM 1668 C CA . THR A 1 219 ? -27.825 -1.188 37.053 1.00 65.75 219 THR A CA 1
ATOM 1669 C C . THR A 1 219 ? -27.833 -1.548 35.567 1.00 65.75 219 THR A C 1
ATOM 1671 O O . THR A 1 219 ? -28.716 -2.289 35.128 1.00 65.75 219 THR A O 1
ATOM 1674 N N . PRO A 1 220 ? -26.886 -1.037 34.760 1.00 69.19 220 PRO A N 1
ATOM 1675 C CA . PRO A 1 220 ? -26.890 -1.348 33.345 1.00 69.19 220 PRO A CA 1
ATOM 1676 C C . PRO A 1 220 ? -26.600 -2.813 33.090 1.00 69.19 220 PRO A C 1
ATOM 1678 O O . PRO A 1 220 ? -25.763 -3.420 33.760 1.00 69.19 220 PRO A O 1
ATOM 1681 N N . SER A 1 221 ? -27.200 -3.348 32.032 1.00 70.31 221 SER A N 1
ATOM 1682 C CA . SER A 1 221 ? -27.025 -4.749 31.635 1.00 70.31 221 SER A CA 1
ATOM 1683 C C . SER A 1 221 ? -25.567 -5.131 31.332 1.00 70.31 221 SER A C 1
ATOM 1685 O O . SER A 1 221 ? -25.188 -6.298 31.434 1.00 70.31 221 SER A O 1
ATOM 1687 N N . PHE A 1 222 ? -24.732 -4.149 30.982 1.00 69.19 222 PHE A N 1
ATOM 1688 C CA . PHE A 1 222 ? -23.311 -4.323 30.682 1.00 69.19 222 PHE A CA 1
ATOM 1689 C C . PHE A 1 222 ? -22.380 -4.191 31.902 1.00 69.19 222 PHE A C 1
ATOM 1691 O O . PHE A 1 222 ? -21.175 -4.401 31.762 1.00 69.19 222 PHE A O 1
ATOM 1698 N N . TYR A 1 223 ? -22.893 -3.828 33.084 1.00 68.12 223 TYR A N 1
ATOM 1699 C CA . TYR A 1 223 ? -22.096 -3.609 34.294 1.00 68.12 223 TYR A CA 1
ATOM 1700 C C . TYR A 1 223 ? -22.406 -4.661 35.366 1.00 68.12 223 TYR A C 1
ATOM 1702 O O . TYR A 1 223 ? -23.549 -4.838 35.771 1.00 68.12 223 TYR A O 1
ATOM 1710 N N . SER A 1 224 ? -21.373 -5.341 35.871 1.00 63.09 224 SER A N 1
ATOM 1711 C CA . SER A 1 224 ? -21.509 -6.424 36.859 1.00 63.09 224 SER A CA 1
ATOM 1712 C C . SER A 1 224 ? -20.813 -6.126 38.198 1.00 63.09 224 SER A C 1
ATOM 1714 O O . SER A 1 224 ? -20.249 -7.030 38.815 1.00 63.09 224 SER A O 1
ATOM 1716 N N . GLY A 1 225 ? -20.777 -4.860 38.627 1.00 64.19 225 GLY A N 1
ATOM 1717 C CA . GLY A 1 225 ? -20.138 -4.426 39.877 1.00 64.19 225 GLY A CA 1
ATOM 1718 C C . GLY A 1 225 ? -21.136 -4.010 40.962 1.00 64.19 225 GLY A C 1
ATOM 1719 O O . GLY A 1 225 ? -22.291 -3.707 40.681 1.00 64.19 225 GLY A O 1
ATOM 1720 N N . SER A 1 226 ? -20.687 -3.976 42.218 1.00 60.84 226 SER A N 1
ATOM 1721 C CA . SER A 1 226 ? -21.547 -3.677 43.374 1.00 60.84 226 SER A CA 1
ATOM 1722 C C . SER A 1 226 ? -21.803 -2.182 43.614 1.00 60.84 226 SER A C 1
ATOM 1724 O O . SER A 1 226 ? -22.687 -1.846 44.394 1.00 60.84 226 SER A O 1
ATOM 1726 N N . ASN A 1 227 ? -21.041 -1.279 42.978 1.00 60.56 227 ASN A N 1
ATOM 1727 C CA . ASN A 1 227 ? -21.018 0.151 43.319 1.00 60.56 227 ASN A CA 1
ATOM 1728 C C . ASN A 1 227 ? -21.302 1.050 42.103 1.00 60.56 227 ASN A C 1
ATOM 1730 O O . ASN A 1 227 ? -20.424 1.773 41.634 1.00 60.56 227 ASN A O 1
ATOM 1734 N N . TRP A 1 228 ? -22.545 1.037 41.617 1.00 64.94 228 TRP A N 1
ATOM 1735 C CA . TRP A 1 228 ? -22.984 1.901 40.512 1.00 64.94 228 TRP A CA 1
ATOM 1736 C C . TRP A 1 228 ? -23.213 3.374 40.914 1.00 64.94 228 TRP A C 1
ATOM 1738 O O . TRP A 1 228 ? -23.148 4.264 40.072 1.00 64.94 228 TRP A O 1
ATOM 1748 N N . ASN A 1 229 ? -23.400 3.665 42.206 1.00 57.53 229 ASN A N 1
ATOM 1749 C CA . ASN A 1 229 ? -23.838 4.984 42.699 1.00 57.53 229 ASN A CA 1
ATOM 1750 C C . ASN A 1 229 ? -22.883 6.164 42.408 1.00 57.53 229 ASN A C 1
ATOM 1752 O O . ASN A 1 229 ? -23.304 7.310 42.503 1.00 57.53 229 ASN A O 1
ATOM 1756 N N . ASN A 1 230 ? -21.622 5.905 42.035 1.00 57.06 230 ASN A N 1
ATOM 1757 C CA . ASN A 1 230 ? -20.636 6.932 41.654 1.00 57.06 230 ASN A CA 1
ATOM 1758 C C . ASN A 1 230 ? -20.313 6.931 40.146 1.00 57.06 230 ASN A C 1
ATOM 1760 O O . ASN A 1 230 ? -19.303 7.499 39.728 1.00 57.06 230 ASN A O 1
ATOM 1764 N N . PHE A 1 231 ? -21.124 6.264 39.321 1.00 61.69 231 PHE A N 1
ATOM 1765 C CA . PHE A 1 231 ? -20.902 6.198 37.883 1.00 61.69 231 PHE A CA 1
ATOM 1766 C C . PHE A 1 231 ? -21.195 7.544 37.213 1.00 61.69 231 PHE A C 1
ATOM 1768 O O . PHE A 1 231 ? -22.327 8.026 37.215 1.00 61.69 231 PHE A O 1
ATOM 1775 N N . THR A 1 232 ? -20.188 8.122 36.559 1.00 61.69 232 THR A N 1
ATOM 1776 C CA . THR A 1 232 ? -20.413 9.128 35.518 1.00 61.69 232 THR A CA 1
ATOM 1777 C C . THR A 1 232 ? -20.128 8.484 34.168 1.00 61.69 232 THR A C 1
ATOM 1779 O O . THR A 1 232 ? -19.059 7.912 33.960 1.00 61.69 232 THR A O 1
ATOM 1782 N N . ALA A 1 233 ? -21.072 8.578 33.231 1.00 61.91 233 ALA A N 1
ATOM 1783 C CA . ALA A 1 233 ? -20.929 7.966 31.909 1.00 61.91 233 ALA A CA 1
ATOM 1784 C C . ALA A 1 233 ? -19.641 8.420 31.191 1.00 61.91 233 ALA A C 1
ATOM 1786 O O . ALA A 1 233 ? -18.967 7.610 30.558 1.00 61.91 233 ALA A O 1
ATOM 1787 N N . ALA A 1 234 ? -19.234 9.677 31.399 1.00 60.69 234 ALA A N 1
ATOM 1788 C CA . ALA A 1 234 ? -17.973 10.218 30.904 1.00 60.69 234 ALA A CA 1
ATOM 1789 C C . ALA A 1 234 ? -16.730 9.497 31.473 1.00 60.69 234 ALA A C 1
ATOM 1791 O O . ALA A 1 234 ? -15.842 9.135 30.702 1.00 60.69 234 ALA A O 1
ATOM 1792 N N . SER A 1 235 ? -16.673 9.224 32.787 1.00 65.12 235 SER A N 1
ATOM 1793 C CA . SER A 1 235 ? -15.521 8.539 33.409 1.00 65.12 235 SER A CA 1
ATOM 1794 C C . SER A 1 235 ? -15.418 7.062 33.029 1.00 65.12 235 SER A C 1
ATOM 1796 O O . SER A 1 235 ? -14.319 6.519 32.931 1.00 65.12 235 SER A O 1
ATOM 1798 N N . PHE A 1 236 ? -16.551 6.412 32.756 1.00 68.50 236 PHE A N 1
ATOM 1799 C CA . PHE A 1 236 ? -16.557 5.064 32.199 1.00 68.50 236 PHE A CA 1
ATOM 1800 C C . PHE A 1 236 ? -16.029 5.032 30.772 1.00 68.50 236 PHE A C 1
ATOM 1802 O O . PHE A 1 236 ? -15.188 4.194 30.466 1.00 68.50 236 PHE A O 1
ATOM 1809 N N . THR A 1 237 ? -16.485 5.943 29.908 1.00 65.38 237 THR A N 1
ATOM 1810 C CA . THR A 1 237 ? -16.022 5.969 28.514 1.00 65.38 237 THR A CA 1
ATOM 1811 C C . THR A 1 237 ? -14.522 6.242 28.409 1.00 65.38 237 THR A C 1
ATOM 1813 O O . THR A 1 237 ? -13.839 5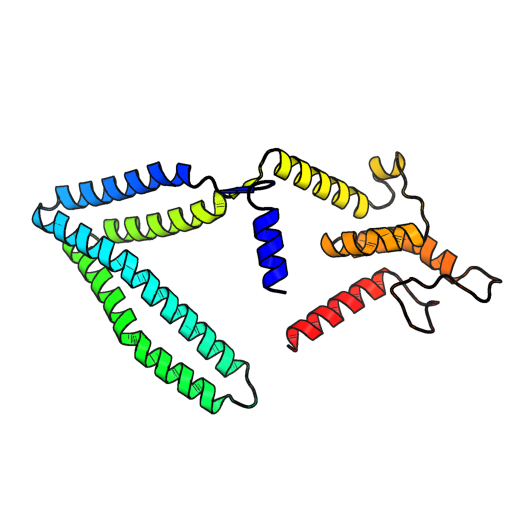.543 27.666 1.00 65.38 237 THR A O 1
ATOM 1816 N N . SER A 1 238 ? -13.975 7.175 29.199 1.00 65.69 238 SER A N 1
ATOM 1817 C CA . SER A 1 238 ? -12.526 7.408 29.230 1.00 65.69 238 SER A CA 1
ATOM 1818 C C . SER A 1 238 ? -11.767 6.209 29.806 1.00 65.69 238 SER A C 1
ATOM 1820 O O . SER A 1 238 ? -10.844 5.705 29.171 1.00 65.69 238 SER A O 1
ATOM 1822 N N . GLY A 1 239 ? -12.205 5.671 30.950 1.00 66.56 239 GLY A N 1
ATOM 1823 C CA . GLY A 1 239 ? -11.551 4.528 31.592 1.00 66.56 239 GLY A CA 1
ATOM 1824 C C . GLY A 1 239 ? -11.590 3.237 30.765 1.00 66.56 239 GLY A C 1
ATOM 1825 O O . GLY A 1 239 ? -10.614 2.483 30.758 1.00 66.56 239 GLY A O 1
ATOM 1826 N N . PHE A 1 240 ? -12.686 2.980 30.044 1.00 68.88 240 PHE A N 1
ATOM 1827 C CA . PHE A 1 240 ? -12.827 1.829 29.152 1.00 68.88 240 PHE A CA 1
ATOM 1828 C C . PHE A 1 240 ? -11.904 1.947 27.938 1.00 68.88 240 PHE A C 1
ATOM 1830 O O . PHE A 1 240 ? -11.151 1.012 27.658 1.00 68.88 240 PHE A O 1
ATOM 1837 N N . THR A 1 241 ? -11.918 3.093 27.251 1.00 66.38 241 THR A N 1
ATOM 1838 C CA . THR A 1 241 ? -11.080 3.329 26.069 1.00 66.38 241 THR A CA 1
ATOM 1839 C C . THR A 1 241 ? -9.593 3.274 26.421 1.00 66.38 241 THR A C 1
ATOM 1841 O O . THR A 1 241 ? -8.836 2.593 25.727 1.00 66.38 241 THR A O 1
ATOM 1844 N N . ASP A 1 242 ? -9.179 3.873 27.541 1.00 69.94 242 ASP A N 1
ATOM 1845 C CA . ASP A 1 242 ? -7.787 3.843 28.006 1.00 69.94 242 ASP A CA 1
ATOM 1846 C C . ASP A 1 242 ? -7.335 2.427 28.397 1.00 69.94 242 ASP A C 1
ATOM 1848 O O . ASP A 1 242 ? -6.248 1.978 28.018 1.00 69.94 242 ASP A O 1
ATOM 1852 N N . SER A 1 243 ? -8.183 1.679 29.111 1.00 66.94 243 SER A N 1
ATOM 1853 C CA . SER A 1 243 ? -7.882 0.297 29.513 1.00 66.94 243 SER A CA 1
ATOM 1854 C C . SER A 1 243 ? -7.814 -0.643 28.309 1.00 66.94 243 SER A C 1
ATOM 1856 O O . SER A 1 243 ? -6.934 -1.502 28.235 1.00 66.94 243 SER A O 1
ATOM 1858 N N . PHE A 1 244 ? -8.707 -0.464 27.334 1.00 68.69 244 PHE A N 1
ATOM 1859 C CA . PHE A 1 244 ? -8.724 -1.243 26.100 1.00 68.69 244 PHE A CA 1
ATOM 1860 C C . PHE A 1 244 ? -7.518 -0.924 25.205 1.00 68.69 244 PHE A C 1
ATOM 1862 O O . PHE A 1 244 ? -6.856 -1.838 24.707 1.00 68.69 244 PHE A O 1
ATOM 1869 N N . ALA A 1 245 ? -7.168 0.357 25.055 1.00 68.19 245 ALA A N 1
ATOM 1870 C CA . ALA A 1 245 ? -5.974 0.786 24.330 1.00 68.19 245 ALA A CA 1
ATOM 1871 C C . ALA A 1 245 ? -4.687 0.256 24.986 1.00 68.19 245 ALA A C 1
ATOM 1873 O O . ALA A 1 245 ? -3.785 -0.215 24.291 1.00 68.19 245 ALA A O 1
ATOM 1874 N N . SER A 1 246 ? -4.623 0.255 26.320 1.00 69.31 246 SER A N 1
ATOM 1875 C CA . SER A 1 246 ? -3.512 -0.317 27.089 1.00 69.31 246 SER A CA 1
ATOM 1876 C C . SER A 1 246 ? -3.402 -1.841 26.924 1.00 69.31 246 SER A C 1
ATOM 1878 O O . SER A 1 246 ? -2.304 -2.370 26.727 1.00 69.31 246 SER A O 1
ATOM 1880 N N . ALA A 1 247 ? -4.526 -2.563 26.905 1.00 70.38 247 ALA A N 1
ATOM 1881 C CA . ALA A 1 247 ? -4.553 -4.005 26.645 1.00 70.38 247 ALA A CA 1
ATOM 1882 C C . ALA A 1 247 ? -4.070 -4.354 25.223 1.00 70.38 247 ALA A C 1
ATOM 1884 O O . ALA A 1 247 ? -3.335 -5.323 25.035 1.00 70.38 247 ALA A O 1
ATOM 1885 N N . ILE A 1 248 ? -4.420 -3.538 24.224 1.00 68.12 248 ILE A N 1
ATOM 1886 C CA . ILE A 1 248 ? -3.915 -3.688 22.849 1.00 68.12 248 ILE A CA 1
ATOM 1887 C C . ILE A 1 248 ? -2.426 -3.339 22.756 1.00 68.12 248 ILE A C 1
ATOM 1889 O O . ILE A 1 248 ? -1.695 -4.007 22.038 1.00 68.12 248 ILE A O 1
ATOM 1893 N N . SER A 1 249 ? -1.967 -2.314 23.475 1.00 69.94 249 SER A N 1
ATOM 1894 C CA . SER A 1 249 ? -0.556 -1.903 23.500 1.00 69.94 249 SER A CA 1
ATOM 1895 C C . SER A 1 249 ? 0.352 -2.923 24.204 1.00 69.94 249 SER A C 1
ATOM 1897 O O . SER A 1 249 ? 1.539 -3.025 23.900 1.00 69.94 249 SER A O 1
ATOM 1899 N N . SER A 1 250 ? -0.207 -3.695 25.139 1.00 66.94 250 SER A N 1
ATOM 1900 C CA . SER A 1 250 ? 0.501 -4.745 25.881 1.00 66.94 250 SER A CA 1
ATOM 1901 C C . SER A 1 250 ? 0.428 -6.140 25.240 1.00 66.94 250 SER A C 1
ATOM 1903 O O . SER A 1 250 ? 1.051 -7.064 25.768 1.00 66.94 250 SER A O 1
ATOM 1905 N N . SER A 1 251 ? -0.280 -6.284 24.110 1.00 43.72 251 SER A N 1
ATOM 1906 C CA . SER A 1 251 ? -0.416 -7.523 23.321 1.00 43.72 251 SER A CA 1
ATOM 1907 C C . SER A 1 251 ? 0.444 -7.499 22.056 1.00 43.72 251 SER A C 1
ATOM 1909 O O . SER A 1 251 ? 1.076 -8.537 21.756 1.00 43.72 251 SER A O 1
#

Foldseek 3Di:
DVVVVVVVCVVCAPQWKDQPCVVCVVLVVVLVVVLQVQLVVVDPVLNVQLVVLLVVLVVLVVVLVVLVVVLVVLVVCLVPDDPCNVVSVVVSVVSVVVSVVSVVVNVVSLVSNCVSGNPVSSVSSVVSVVVSVVSSVVSTDTDPSNVVVVVVLVVVLCVQQDAPPDPVCVVPPPPLAPVSLLVCQVVCVVSVRNLSNLVNNQVVLQCQLPVPDDPDRDDDPPDDDDDSNPDRSNVCVVVVVVVVVVVVVVD

Radius of gyration: 28.95 Å; chains: 1; bounding box: 60×40×81 Å

pLDDT: mean 79.92, std 13.03, range [40.81, 96.81]